Protein AF-A0A949TTM5-F1 (afdb_monomer)

Structure (mmCIF, N/CA/C/O backbone):
data_AF-A0A949TTM5-F1
#
_entry.id   AF-A0A949TTM5-F1
#
loop_
_atom_site.group_PDB
_atom_site.id
_atom_site.type_symbol
_atom_site.label_atom_id
_atom_site.label_alt_id
_atom_site.label_comp_id
_atom_site.label_asym_id
_atom_site.label_entity_id
_atom_site.label_seq_id
_atom_site.pdbx_PDB_ins_code
_atom_site.Cartn_x
_atom_site.Cartn_y
_atom_site.Cartn_z
_atom_site.occupancy
_atom_site.B_iso_or_equiv
_atom_site.auth_seq_id
_atom_site.auth_comp_id
_atom_site.auth_asym_id
_atom_site.auth_atom_id
_atom_site.pdbx_PDB_model_num
ATOM 1 N N . MET A 1 1 ? 34.065 -5.250 -25.691 1.00 50.78 1 MET A N 1
ATOM 2 C CA . MET A 1 1 ? 32.827 -5.949 -25.278 1.00 50.78 1 MET A CA 1
ATOM 3 C C . MET A 1 1 ? 31.550 -5.164 -25.609 1.00 50.78 1 MET A C 1
ATOM 5 O O . MET A 1 1 ? 30.476 -5.632 -25.286 1.00 50.78 1 MET A O 1
ATOM 9 N N . ASP A 1 2 ? 31.630 -4.039 -26.330 1.00 56.41 2 ASP A N 1
ATOM 10 C CA . ASP A 1 2 ? 30.550 -3.043 -26.445 1.00 56.41 2 ASP A CA 1
ATOM 11 C C . ASP A 1 2 ? 29.660 -3.171 -27.710 1.00 56.41 2 ASP A C 1
ATOM 13 O O . ASP A 1 2 ? 29.134 -2.187 -28.223 1.00 56.41 2 ASP A O 1
ATOM 17 N N . ARG A 1 3 ? 29.540 -4.368 -28.308 1.00 65.38 3 ARG A N 1
ATOM 18 C CA . ARG A 1 3 ? 28.806 -4.574 -29.585 1.00 65.38 3 ARG A CA 1
ATOM 19 C C . ARG A 1 3 ? 28.065 -5.913 -29.701 1.00 65.38 3 ARG A C 1
ATOM 21 O O . ARG A 1 3 ? 27.699 -6.296 -30.807 1.00 65.38 3 ARG A O 1
ATOM 28 N N . ASP A 1 4 ? 27.870 -6.641 -28.603 1.00 77.19 4 ASP A N 1
ATOM 29 C CA . ASP A 1 4 ? 27.177 -7.936 -28.636 1.00 77.19 4 ASP A CA 1
ATOM 30 C C . ASP A 1 4 ? 25.650 -7.737 -28.758 1.00 77.19 4 ASP A C 1
ATOM 32 O O . ASP A 1 4 ? 25.029 -7.236 -27.824 1.00 77.19 4 ASP A O 1
ATOM 36 N N . PRO A 1 5 ? 24.994 -8.105 -29.873 1.00 78.56 5 PRO A N 1
ATOM 37 C CA . PRO A 1 5 ? 23.555 -7.896 -30.047 1.00 78.56 5 PRO A CA 1
ATOM 38 C C . PRO A 1 5 ? 22.688 -8.742 -29.101 1.00 78.56 5 PRO A C 1
ATOM 40 O O . PRO A 1 5 ? 21.499 -8.460 -28.954 1.00 78.56 5 PRO A O 1
ATOM 43 N N . THR A 1 6 ? 23.249 -9.741 -28.414 1.00 83.19 6 THR A N 1
ATOM 44 C CA . THR A 1 6 ? 22.505 -10.554 -27.437 1.00 83.19 6 THR A CA 1
ATOM 45 C C . THR A 1 6 ? 22.066 -9.770 -26.193 1.00 83.19 6 THR A C 1
ATOM 47 O O . THR A 1 6 ? 21.240 -10.262 -25.428 1.00 83.19 6 THR A O 1
ATOM 50 N N . ARG A 1 7 ? 22.528 -8.519 -26.025 1.00 81.00 7 ARG A N 1
ATOM 51 C CA . ARG A 1 7 ? 22.088 -7.584 -24.970 1.00 81.00 7 ARG A CA 1
ATOM 52 C C . ARG A 1 7 ? 20.765 -6.862 -25.258 1.00 81.00 7 ARG A C 1
ATOM 54 O O . ARG A 1 7 ? 20.130 -6.368 -24.328 1.00 81.00 7 ARG A O 1
ATOM 61 N N . ILE A 1 8 ? 20.306 -6.844 -26.518 1.00 86.50 8 ILE A N 1
ATOM 62 C CA . ILE A 1 8 ? 19.053 -6.181 -26.940 1.00 86.50 8 ILE A CA 1
ATOM 63 C C . ILE A 1 8 ? 17.840 -6.599 -26.084 1.00 86.50 8 ILE A C 1
ATOM 65 O O . ILE A 1 8 ? 17.109 -5.710 -25.643 1.00 86.50 8 ILE A O 1
ATOM 69 N N . PRO A 1 9 ? 17.608 -7.897 -25.789 1.00 91.00 9 PRO A N 1
ATOM 70 C CA . PRO A 1 9 ? 16.454 -8.318 -24.996 1.00 91.00 9 PRO A CA 1
ATOM 71 C C . PRO A 1 9 ? 16.411 -7.699 -23.595 1.00 91.00 9 PRO A C 1
ATOM 73 O O . PRO A 1 9 ? 15.331 -7.370 -23.118 1.00 91.00 9 PRO A O 1
ATOM 76 N N . ILE A 1 10 ? 17.566 -7.492 -22.952 1.00 88.81 10 ILE A N 1
ATOM 77 C CA . ILE A 1 10 ? 17.639 -6.912 -21.601 1.00 88.81 10 ILE A CA 1
ATOM 78 C C . ILE A 1 10 ? 17.186 -5.449 -21.630 1.00 88.81 10 ILE A C 1
ATOM 80 O O . ILE A 1 10 ? 16.395 -5.023 -20.788 1.00 88.81 10 ILE A O 1
ATOM 84 N N . ILE A 1 11 ? 17.654 -4.689 -22.622 1.00 91.50 11 ILE A N 1
ATOM 85 C CA . ILE A 1 11 ? 17.315 -3.270 -22.778 1.00 91.50 11 ILE A CA 1
ATOM 86 C C . ILE A 1 11 ? 15.835 -3.113 -23.128 1.00 91.50 11 ILE A C 1
ATOM 88 O O . ILE A 1 11 ? 15.147 -2.288 -22.528 1.00 91.50 11 ILE A O 1
ATOM 92 N N . LEU A 1 12 ? 15.329 -3.918 -24.068 1.00 94.00 12 LEU A N 1
ATOM 93 C CA . LEU A 1 12 ? 13.918 -3.885 -24.454 1.00 94.00 12 LEU A CA 1
ATOM 94 C C . LEU A 1 12 ? 12.999 -4.278 -23.295 1.00 94.00 12 LEU A C 1
ATOM 96 O O . LEU A 1 12 ? 11.941 -3.675 -23.135 1.00 94.00 12 LEU A O 1
ATOM 100 N N . GLU A 1 13 ? 13.404 -5.237 -22.465 1.00 93.94 13 GLU A N 1
ATOM 101 C CA . GLU A 1 13 ? 12.633 -5.628 -21.287 1.00 93.94 13 GLU A CA 1
ATOM 102 C C . GLU A 1 13 ? 12.597 -4.516 -20.229 1.00 93.94 13 GLU A C 1
ATOM 104 O O . GLU A 1 13 ? 11.534 -4.227 -19.680 1.00 93.94 13 GLU A O 1
ATOM 109 N N . GLU A 1 14 ? 13.713 -3.832 -19.961 1.00 95.25 14 GLU A N 1
ATOM 110 C CA . GLU A 1 14 ? 13.702 -2.688 -19.039 1.00 95.25 14 GLU A CA 1
ATOM 111 C C . GLU A 1 14 ? 12.929 -1.490 -19.604 1.00 95.25 14 GLU A C 1
ATOM 113 O O . GLU A 1 14 ? 12.202 -0.834 -18.854 1.00 95.25 14 GLU A O 1
ATOM 118 N N . LEU A 1 15 ? 13.005 -1.245 -20.916 1.00 95.62 15 LEU A N 1
ATOM 119 C CA . LEU A 1 15 ? 12.189 -0.241 -21.601 1.00 95.62 15 LEU A CA 1
ATOM 120 C C . LEU A 1 15 ? 10.697 -0.544 -21.436 1.00 95.62 15 LEU A C 1
ATOM 122 O O . LEU A 1 15 ? 9.931 0.328 -21.021 1.00 95.62 15 LEU A O 1
ATOM 126 N N . ARG A 1 16 ? 10.304 -1.793 -21.712 1.00 94.94 16 ARG A N 1
ATOM 127 C CA . ARG A 1 16 ? 8.934 -2.285 -21.555 1.00 94.94 16 ARG A CA 1
ATOM 128 C C . ARG A 1 16 ? 8.448 -2.087 -20.121 1.00 94.94 16 ARG A C 1
ATOM 130 O O . ARG A 1 16 ? 7.422 -1.447 -19.920 1.00 94.94 16 ARG A O 1
ATOM 137 N N . ARG A 1 17 ? 9.216 -2.536 -19.121 1.00 94.75 17 ARG A N 1
ATOM 138 C CA . ARG A 1 17 ? 8.884 -2.372 -17.691 1.00 94.75 17 ARG A CA 1
ATOM 139 C C . ARG A 1 17 ? 8.716 -0.913 -17.280 1.00 94.75 17 ARG A C 1
ATOM 141 O O . ARG A 1 17 ? 7.809 -0.598 -16.516 1.00 94.75 17 ARG A O 1
ATOM 148 N N . THR A 1 18 ? 9.591 -0.023 -17.748 1.00 96.00 18 THR A N 1
ATOM 149 C CA . THR A 1 18 ? 9.509 1.410 -17.427 1.00 96.00 18 THR A CA 1
ATOM 150 C C . THR A 1 18 ? 8.291 2.068 -18.052 1.00 96.00 18 THR A C 1
ATOM 152 O O . THR A 1 18 ? 7.662 2.903 -17.396 1.00 96.00 18 THR A O 1
ATOM 155 N N . TRP A 1 19 ? 7.943 1.692 -19.282 1.00 95.19 19 TRP A N 1
ATOM 156 C CA . TRP A 1 19 ? 6.795 2.273 -19.961 1.00 95.19 19 TRP A CA 1
ATOM 157 C C . TRP A 1 19 ? 5.464 1.720 -19.436 1.00 95.19 19 TRP A C 1
ATOM 159 O O . TRP A 1 19 ? 4.566 2.492 -19.118 1.00 95.19 19 TRP A O 1
ATOM 169 N N . GLU A 1 20 ? 5.357 0.405 -19.232 1.00 95.00 20 GLU A N 1
ATOM 170 C CA . GLU A 1 20 ? 4.154 -0.235 -18.677 1.00 95.00 20 GLU A CA 1
ATOM 171 C C . GLU A 1 20 ? 3.835 0.210 -17.247 1.00 95.00 20 GLU A C 1
ATOM 173 O O . GLU A 1 20 ? 2.671 0.244 -16.863 1.00 95.00 20 GLU A O 1
ATOM 178 N N . ALA A 1 21 ? 4.842 0.583 -16.452 1.00 95.50 21 ALA A N 1
ATOM 179 C CA . ALA A 1 21 ? 4.631 1.129 -15.112 1.00 95.50 21 ALA A CA 1
ATOM 180 C C . ALA A 1 21 ? 3.933 2.509 -15.112 1.00 95.50 21 ALA A C 1
ATOM 182 O O . ALA A 1 21 ? 3.569 3.007 -14.044 1.00 95.50 21 ALA A O 1
ATOM 183 N N . GLN A 1 22 ? 3.816 3.152 -16.281 1.00 93.19 22 GLN A N 1
ATOM 184 C CA . GLN A 1 22 ? 3.350 4.530 -16.470 1.00 93.19 22 GLN A CA 1
ATOM 185 C C . GLN A 1 22 ? 2.487 4.643 -17.743 1.00 93.19 22 GLN A C 1
ATOM 187 O O . GLN A 1 22 ? 2.893 5.303 -18.705 1.00 93.19 22 GLN A O 1
ATOM 192 N N . PRO A 1 23 ? 1.309 3.993 -17.791 1.00 88.56 23 PRO A N 1
ATOM 193 C CA . PRO A 1 23 ? 0.472 3.920 -18.993 1.00 88.56 23 PRO A CA 1
ATOM 194 C C . PRO A 1 23 ? -0.019 5.290 -19.486 1.00 88.56 23 PRO A C 1
ATOM 196 O O . PRO A 1 23 ? -0.342 5.455 -20.660 1.00 88.56 23 PRO A O 1
ATOM 199 N N . GLU A 1 24 ? -0.057 6.289 -18.609 1.00 88.62 24 GLU A N 1
ATOM 200 C CA . GLU A 1 24 ? -0.399 7.670 -18.930 1.00 88.62 24 GLU A CA 1
ATOM 201 C C . GLU A 1 24 ? 0.715 8.426 -19.671 1.00 88.62 24 GLU A C 1
ATOM 203 O O . GLU A 1 24 ? 0.458 9.491 -20.233 1.00 88.62 24 GLU A O 1
ATOM 208 N N . MET A 1 25 ? 1.952 7.915 -19.664 1.00 91.25 25 MET A N 1
ATOM 209 C CA . MET A 1 25 ? 3.109 8.580 -20.257 1.00 91.25 25 MET A CA 1
ATOM 210 C C . MET A 1 25 ? 3.226 8.246 -21.753 1.00 91.25 25 MET A C 1
ATOM 212 O O . MET A 1 25 ? 3.465 7.091 -22.118 1.00 91.25 25 MET A O 1
ATOM 216 N N . PRO A 1 26 ? 3.152 9.244 -22.658 1.00 93.94 26 PRO A N 1
ATOM 217 C CA . PRO A 1 26 ? 3.454 9.018 -24.067 1.00 93.94 26 PRO A CA 1
ATOM 218 C C . PRO A 1 26 ? 4.898 8.546 -24.255 1.00 93.94 26 PRO A C 1
ATOM 220 O O . PRO A 1 26 ? 5.814 9.098 -23.644 1.00 93.94 26 PRO A O 1
ATOM 223 N N . PHE A 1 27 ? 5.123 7.596 -25.165 1.00 93.56 27 PHE A N 1
ATOM 224 C CA . PHE A 1 27 ? 6.451 7.018 -25.412 1.00 93.56 27 PHE A CA 1
ATOM 225 C C . PHE A 1 27 ? 7.533 8.071 -25.708 1.00 93.56 27 PHE A C 1
ATOM 227 O O . PHE A 1 27 ? 8.649 7.990 -25.203 1.00 93.56 27 PHE A O 1
ATOM 234 N N . ALA A 1 28 ? 7.193 9.116 -26.468 1.00 94.25 28 ALA A N 1
ATOM 235 C CA . ALA A 1 28 ? 8.121 10.206 -26.767 1.00 94.25 28 ALA A CA 1
ATOM 236 C C . ALA A 1 28 ? 8.592 10.963 -25.508 1.00 94.25 28 ALA A C 1
ATOM 238 O O . ALA A 1 28 ? 9.743 11.389 -25.447 1.00 94.25 28 ALA A O 1
ATOM 239 N N . HIS A 1 29 ? 7.740 11.097 -24.484 1.00 94.31 29 HIS A N 1
ATOM 240 C CA . HIS A 1 29 ? 8.131 11.715 -23.213 1.00 94.31 29 HIS A CA 1
ATOM 241 C C . 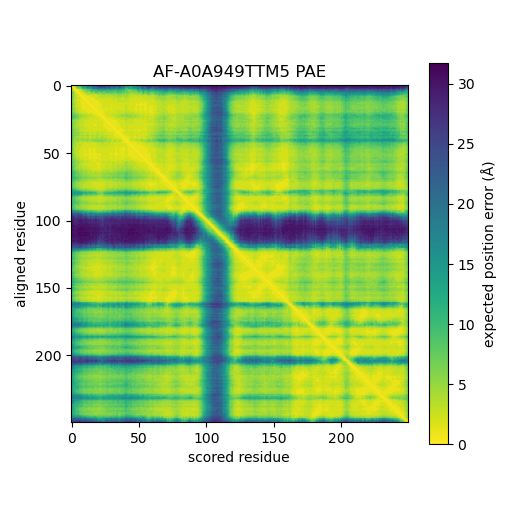HIS A 1 29 ? 9.062 10.819 -22.397 1.00 94.31 29 HIS A C 1
ATOM 243 O O . HIS A 1 29 ? 9.953 11.334 -21.728 1.00 94.31 29 HIS A O 1
ATOM 249 N N . LEU A 1 30 ? 8.914 9.495 -22.495 1.00 94.12 30 LEU A N 1
ATOM 250 C CA . LEU A 1 30 ? 9.871 8.564 -21.904 1.00 94.12 30 LEU A CA 1
ATOM 251 C C . LEU A 1 30 ? 11.259 8.733 -22.538 1.00 94.12 30 LEU A C 1
ATOM 253 O O . LEU A 1 30 ? 12.244 8.851 -21.812 1.00 94.12 30 LEU A O 1
ATOM 257 N N . LEU A 1 31 ? 11.337 8.838 -23.870 1.00 92.44 31 LEU A N 1
ATOM 258 C CA . LEU A 1 31 ? 12.602 9.100 -24.571 1.00 92.44 31 LEU A CA 1
ATOM 259 C C . LEU A 1 31 ? 13.212 10.453 -24.177 1.00 92.44 31 LEU A C 1
ATOM 261 O O . LEU A 1 31 ? 14.418 10.546 -23.964 1.00 92.44 31 LEU A O 1
ATOM 265 N N . LEU A 1 32 ? 12.386 11.494 -24.026 1.00 92.25 32 LEU A N 1
ATOM 266 C CA . LEU A 1 32 ? 12.844 12.791 -23.523 1.00 92.25 32 LEU A CA 1
ATOM 267 C C . LEU A 1 32 ? 13.401 12.682 -22.095 1.00 92.25 32 LEU A C 1
ATOM 269 O O . LEU A 1 32 ? 14.445 13.262 -21.803 1.00 92.25 32 LEU A O 1
ATOM 273 N N . GLY A 1 33 ? 12.743 11.909 -21.227 1.00 91.94 33 GLY A N 1
ATOM 274 C CA . GLY A 1 33 ? 13.196 11.657 -19.860 1.00 91.94 33 GLY A CA 1
ATOM 275 C C . GLY A 1 33 ? 14.576 11.002 -19.805 1.00 91.94 33 GLY A C 1
ATOM 276 O O . GLY A 1 33 ? 15.398 11.389 -18.977 1.00 91.94 33 GLY A O 1
ATOM 277 N N . LEU A 1 34 ? 14.884 10.082 -20.726 1.00 94.69 34 LEU A N 1
ATOM 278 C CA . LEU A 1 34 ? 16.223 9.486 -20.822 1.00 94.69 34 LEU A CA 1
ATOM 279 C C . LEU A 1 34 ? 17.309 10.543 -21.065 1.00 94.69 34 LEU A C 1
ATOM 281 O O . LEU A 1 34 ? 18.347 10.511 -20.403 1.00 94.69 34 LEU A O 1
ATOM 285 N N . ASN A 1 35 ? 17.048 11.526 -21.933 1.00 92.38 35 ASN A N 1
ATOM 286 C CA . ASN A 1 35 ? 17.983 12.629 -22.180 1.00 92.38 35 ASN A CA 1
ATOM 287 C C . ASN A 1 35 ? 18.183 13.494 -20.926 1.00 92.38 35 ASN A C 1
ATOM 289 O O . ASN A 1 35 ? 19.302 13.904 -20.628 1.00 92.38 35 ASN A O 1
ATOM 293 N N . THR A 1 36 ? 17.117 13.745 -20.156 1.00 92.19 36 THR A N 1
ATOM 294 C CA . THR A 1 36 ? 17.211 14.454 -18.866 1.00 92.19 36 THR A CA 1
ATOM 295 C C . THR A 1 36 ? 18.081 13.701 -17.855 1.00 92.19 36 THR A C 1
ATOM 297 O O . THR A 1 36 ? 18.744 14.328 -17.032 1.00 92.19 36 THR A O 1
ATOM 300 N N . HIS A 1 37 ? 18.135 12.373 -17.949 1.00 93.00 37 HIS A N 1
ATOM 301 C CA . HIS A 1 37 ? 19.010 11.516 -17.149 1.00 93.00 37 HIS A CA 1
ATOM 302 C C . HIS A 1 37 ? 20.388 11.255 -17.789 1.00 93.00 37 HIS A C 1
ATOM 304 O O . HIS A 1 37 ? 21.108 10.369 -17.337 1.00 93.00 37 HIS A O 1
ATOM 310 N N . GLY A 1 38 ? 20.785 12.040 -18.797 1.00 91.19 38 GLY A N 1
ATOM 311 C CA . GLY A 1 38 ? 22.142 12.029 -19.354 1.00 91.19 38 GLY A CA 1
ATOM 312 C C . GLY A 1 38 ? 22.394 10.990 -20.447 1.00 91.19 38 GLY A C 1
ATOM 313 O O . GLY A 1 38 ? 23.537 10.845 -20.879 1.00 91.19 38 GLY A O 1
ATOM 314 N N . VAL A 1 39 ? 21.358 10.292 -20.925 1.00 94.62 39 VAL A N 1
ATOM 315 C CA . VAL A 1 39 ? 21.503 9.371 -22.060 1.00 94.62 39 VAL A CA 1
ATOM 316 C C . VAL A 1 39 ? 21.812 10.159 -23.330 1.00 94.62 39 VAL A C 1
ATOM 318 O O . VAL A 1 39 ? 21.144 11.140 -23.656 1.00 94.62 39 VAL A O 1
ATOM 321 N N . SER A 1 40 ? 22.828 9.714 -24.062 1.00 92.75 40 SER A N 1
ATOM 322 C CA . SER A 1 40 ? 23.256 10.297 -25.331 1.00 92.75 40 SER A CA 1
ATOM 323 C C . SER A 1 40 ? 23.739 9.211 -26.297 1.00 92.75 40 SER A C 1
ATOM 325 O O . SER A 1 40 ? 23.783 8.030 -25.958 1.00 92.75 40 SER A O 1
ATOM 327 N N . ALA A 1 41 ? 24.136 9.602 -27.510 1.00 88.12 41 ALA A N 1
ATOM 328 C CA . ALA A 1 41 ? 24.631 8.669 -28.525 1.00 88.12 41 ALA A CA 1
ATOM 329 C C . ALA A 1 41 ? 25.912 7.910 -28.119 1.00 88.12 41 ALA A C 1
ATOM 331 O O . ALA A 1 41 ? 26.257 6.924 -28.764 1.00 88.12 41 ALA A O 1
ATOM 332 N N . THR A 1 42 ? 26.625 8.368 -27.085 1.00 90.38 42 THR A N 1
ATOM 333 C CA . THR A 1 42 ? 27.841 7.724 -26.566 1.00 90.38 42 THR A CA 1
ATOM 334 C C . THR A 1 42 ? 27.603 6.938 -25.279 1.00 90.38 42 THR A C 1
ATOM 336 O O . THR A 1 42 ? 28.570 6.464 -24.691 1.00 90.38 42 THR A O 1
ATOM 339 N N . SER A 1 43 ? 26.354 6.841 -24.813 1.00 91.88 43 SER A N 1
ATOM 340 C CA . SER A 1 43 ? 26.037 6.142 -23.570 1.00 91.88 43 SER A CA 1
ATOM 341 C C . SER A 1 43 ? 26.158 4.631 -23.708 1.00 91.88 43 SER A C 1
ATOM 343 O O . SER A 1 43 ? 25.849 4.070 -24.761 1.00 91.88 43 SER A O 1
ATOM 345 N N . THR A 1 44 ? 26.570 3.971 -22.626 1.00 90.69 44 THR A N 1
ATOM 346 C CA . THR A 1 44 ? 26.577 2.503 -22.565 1.00 90.69 44 THR A CA 1
ATOM 347 C C . THR A 1 44 ? 25.177 1.960 -22.285 1.00 90.69 44 THR A C 1
ATOM 349 O O . THR A 1 44 ? 24.285 2.676 -21.821 1.00 90.69 44 THR A O 1
ATOM 352 N N . ASP A 1 45 ? 24.966 0.667 -22.521 1.00 90.00 45 ASP A N 1
ATOM 353 C CA . ASP A 1 45 ? 23.676 0.036 -22.230 1.00 90.00 45 ASP A CA 1
ATOM 354 C C . ASP A 1 45 ? 23.349 0.056 -20.734 1.00 90.00 45 ASP A C 1
ATOM 356 O O . ASP A 1 45 ? 22.189 0.215 -20.350 1.00 90.00 45 ASP A O 1
ATOM 360 N N . GLU A 1 46 ? 24.361 -0.073 -19.873 1.00 90.25 46 GLU A N 1
ATOM 361 C CA . GLU A 1 46 ? 24.191 0.041 -18.428 1.00 90.25 46 GLU A CA 1
ATOM 362 C C . GLU A 1 46 ? 23.686 1.433 -18.049 1.00 90.25 46 GLU A C 1
ATOM 364 O O . GLU A 1 46 ? 22.766 1.539 -17.239 1.00 90.25 46 GLU A O 1
ATOM 369 N N . GLU A 1 47 ? 24.227 2.493 -18.654 1.00 93.44 47 GLU A N 1
ATOM 370 C CA . GLU A 1 47 ? 23.770 3.867 -18.427 1.00 93.44 47 GLU A CA 1
ATOM 371 C C . GLU A 1 47 ? 22.320 4.058 -18.887 1.00 93.44 47 GLU A C 1
ATOM 373 O O . GLU A 1 47 ? 21.516 4.644 -18.159 1.00 93.44 47 GLU A O 1
ATOM 378 N N . VAL A 1 48 ? 21.945 3.492 -20.039 1.00 93.62 48 VAL A N 1
ATOM 379 C CA . VAL A 1 48 ? 20.556 3.504 -20.529 1.00 93.62 48 VAL A CA 1
ATOM 380 C C . VAL A 1 48 ? 19.624 2.771 -19.561 1.00 93.62 48 VAL A C 1
ATOM 382 O O . VAL A 1 48 ? 18.561 3.289 -19.215 1.00 93.62 48 VAL A O 1
ATOM 385 N N . VAL A 1 49 ? 20.014 1.591 -19.072 1.00 94.25 49 VAL A N 1
ATOM 386 C CA . VAL A 1 49 ? 19.233 0.827 -18.086 1.00 94.25 49 VAL A CA 1
ATOM 387 C C . VAL A 1 49 ? 19.098 1.595 -16.768 1.00 94.25 49 VAL A C 1
ATOM 389 O O . VAL A 1 49 ? 18.019 1.601 -16.169 1.00 94.25 49 VAL A O 1
ATOM 392 N N . GLN A 1 50 ? 20.153 2.271 -16.308 1.00 94.44 50 GLN A N 1
ATOM 393 C CA . GLN A 1 50 ? 20.083 3.107 -15.107 1.00 94.44 50 GLN A CA 1
ATOM 394 C C . GLN A 1 50 ? 19.166 4.315 -15.306 1.00 94.44 50 GLN A C 1
ATOM 396 O O . GLN A 1 50 ? 18.345 4.599 -14.434 1.00 94.44 50 GLN A O 1
ATOM 401 N N . ALA A 1 51 ? 19.222 4.976 -16.462 1.00 95.75 51 ALA A N 1
ATOM 402 C CA . ALA A 1 51 ? 18.310 6.065 -16.795 1.00 95.75 51 ALA A CA 1
ATOM 403 C C . ALA A 1 51 ? 16.850 5.587 -16.874 1.00 95.75 51 ALA A C 1
ATOM 405 O O . ALA A 1 51 ? 15.965 6.230 -16.315 1.00 95.75 51 ALA A O 1
ATOM 406 N N . LEU A 1 52 ? 16.586 4.420 -17.473 1.00 96.38 52 LEU A N 1
ATOM 407 C CA . LEU A 1 52 ? 15.253 3.804 -17.493 1.00 96.38 52 LEU A CA 1
ATOM 408 C C . LEU A 1 52 ? 14.721 3.523 -16.083 1.00 96.38 52 LEU A C 1
ATOM 410 O O . LEU A 1 52 ? 13.537 3.744 -15.818 1.00 96.38 52 LEU A O 1
ATOM 414 N N . ARG A 1 53 ? 15.578 3.053 -15.172 1.00 95.12 53 ARG A N 1
ATOM 415 C CA . ARG A 1 53 ? 15.233 2.849 -13.755 1.00 95.12 53 ARG A CA 1
ATOM 416 C C . ARG A 1 53 ? 14.985 4.169 -13.035 1.00 95.12 53 ARG A C 1
ATOM 418 O O . ARG A 1 53 ? 14.048 4.248 -12.248 1.00 95.12 53 ARG A O 1
ATOM 425 N N . ALA A 1 54 ? 15.775 5.200 -13.329 1.00 94.38 54 ALA A N 1
ATOM 426 C CA . ALA A 1 54 ? 15.594 6.533 -12.766 1.00 94.38 54 ALA A CA 1
ATOM 427 C C . ALA A 1 54 ? 14.259 7.159 -13.206 1.00 94.38 54 ALA A C 1
ATOM 429 O O . ALA A 1 54 ? 13.511 7.635 -12.355 1.00 94.38 54 ALA A O 1
ATOM 430 N N . VAL A 1 55 ? 13.909 7.059 -14.496 1.00 94.81 55 VAL A N 1
ATOM 431 C CA . VAL A 1 55 ? 12.605 7.494 -15.035 1.00 94.81 55 VAL A CA 1
ATOM 432 C C . VAL A 1 55 ? 11.448 6.716 -14.401 1.00 94.81 55 VAL A C 1
ATOM 434 O O . VAL A 1 55 ? 10.408 7.296 -14.089 1.00 94.81 55 VAL A O 1
ATOM 437 N N . ARG A 1 56 ? 11.608 5.400 -14.198 1.00 94.56 56 ARG A N 1
ATOM 438 C CA . ARG A 1 56 ? 10.602 4.553 -13.534 1.00 94.56 56 ARG A CA 1
ATOM 439 C C . ARG A 1 56 ? 10.414 4.925 -12.059 1.00 94.56 56 ARG A C 1
ATOM 441 O O . ARG A 1 56 ? 9.300 4.839 -11.539 1.00 94.56 56 ARG A O 1
ATOM 448 N N . GLY A 1 57 ? 11.489 5.324 -11.382 1.00 93.50 57 GLY A N 1
ATOM 449 C CA . GLY A 1 57 ? 11.485 5.632 -9.957 1.00 93.50 57 GLY A CA 1
ATOM 450 C C . GLY A 1 57 ? 11.004 4.441 -9.124 1.00 93.50 57 GLY A C 1
ATOM 451 O O . GLY A 1 57 ? 11.496 3.322 -9.263 1.00 93.50 57 GLY A O 1
ATOM 452 N N . SER A 1 58 ? 10.017 4.679 -8.260 1.00 92.75 58 SER A N 1
ATOM 453 C CA . SER A 1 58 ? 9.403 3.661 -7.400 1.00 92.75 58 SER A CA 1
ATOM 454 C C . SER A 1 58 ? 8.232 2.909 -8.043 1.00 92.75 58 SER A C 1
ATOM 456 O O . SER A 1 58 ? 7.599 2.092 -7.367 1.00 92.75 58 SER A O 1
ATOM 458 N N . ARG A 1 59 ? 7.910 3.179 -9.315 1.00 94.69 59 ARG A N 1
ATOM 459 C CA . ARG A 1 59 ? 6.773 2.559 -10.009 1.00 94.69 59 ARG A CA 1
ATOM 460 C C . ARG A 1 59 ? 7.099 1.145 -10.474 1.00 94.69 59 ARG A C 1
ATOM 462 O O . ARG A 1 59 ? 8.241 0.825 -10.802 1.00 94.69 59 ARG A O 1
ATOM 469 N N . LEU A 1 60 ? 6.077 0.300 -10.519 1.00 95.69 60 LEU A N 1
ATOM 470 C CA . LEU A 1 60 ? 6.178 -1.085 -10.964 1.00 95.69 60 LEU A CA 1
ATOM 471 C C . LEU A 1 60 ? 5.156 -1.355 -12.061 1.00 95.69 60 LEU A C 1
ATOM 473 O O . LEU A 1 60 ? 4.029 -0.875 -11.991 1.00 95.69 60 LEU A O 1
ATOM 477 N N . SER A 1 61 ? 5.538 -2.174 -13.039 1.00 95.75 61 SER A N 1
ATOM 478 C CA . SER A 1 61 ? 4.603 -2.712 -14.030 1.00 95.75 61 SER A CA 1
ATOM 479 C C . SER A 1 61 ? 3.759 -3.858 -13.464 1.00 95.75 61 SER A C 1
ATOM 481 O O . SER A 1 61 ? 2.655 -4.094 -13.945 1.00 95.75 61 SER A O 1
ATOM 483 N N . ALA A 1 62 ? 4.236 -4.546 -12.420 1.00 96.56 62 ALA A N 1
ATOM 484 C CA . ALA A 1 62 ? 3.499 -5.596 -11.724 1.00 96.56 62 ALA A CA 1
ATOM 485 C C . ALA A 1 62 ? 3.893 -5.705 -10.241 1.00 96.56 62 ALA A C 1
ATOM 487 O O . ALA A 1 62 ? 5.037 -5.410 -9.882 1.00 96.56 62 ALA A O 1
ATOM 488 N N . LEU A 1 63 ? 2.976 -6.159 -9.378 1.00 95.56 63 LEU A N 1
ATOM 489 C CA . LEU A 1 63 ? 3.349 -6.601 -8.032 1.00 95.56 63 LEU A CA 1
ATOM 490 C C . LEU A 1 63 ? 4.121 -7.927 -8.108 1.00 95.56 63 LEU A C 1
ATOM 492 O O . LEU A 1 63 ? 3.774 -8.785 -8.923 1.00 95.56 63 LEU A O 1
ATOM 496 N N . PRO A 1 64 ? 5.109 -8.138 -7.223 1.00 93.00 64 PRO A N 1
ATOM 497 C CA . PRO A 1 64 ? 5.705 -9.453 -7.034 1.00 93.00 64 PRO A CA 1
ATOM 498 C C . PRO A 1 64 ? 4.652 -10.491 -6.614 1.00 93.00 64 PRO A C 1
ATOM 500 O O . PRO A 1 64 ? 3.719 -10.173 -5.875 1.00 93.00 64 PRO A O 1
ATOM 503 N N . SER A 1 65 ? 4.818 -11.739 -7.055 1.00 88.94 65 SER A N 1
ATOM 504 C CA . SER A 1 65 ? 3.975 -12.863 -6.620 1.00 88.94 65 SER A CA 1
ATOM 505 C C . SER A 1 65 ? 4.195 -13.214 -5.147 1.00 88.94 65 SER A C 1
ATOM 507 O O . SER A 1 65 ? 3.261 -13.609 -4.455 1.00 88.94 65 SER A O 1
ATOM 509 N N . GLU A 1 66 ? 5.429 -13.040 -4.672 1.00 90.38 66 GLU A N 1
ATOM 510 C CA . GLU A 1 66 ? 5.838 -13.242 -3.286 1.00 90.38 66 GLU A CA 1
ATOM 511 C C . GLU A 1 66 ? 6.201 -11.897 -2.662 1.00 90.38 66 GLU A C 1
ATOM 513 O O . GLU A 1 66 ? 7.022 -11.151 -3.197 1.00 90.38 66 GLU A O 1
ATOM 518 N N . LEU A 1 67 ? 5.577 -11.587 -1.528 1.00 91.19 67 LEU A N 1
ATOM 519 C CA . LEU A 1 67 ? 5.731 -10.310 -0.840 1.00 91.19 67 LEU A CA 1
ATOM 520 C C . LEU A 1 67 ? 6.446 -10.540 0.487 1.00 91.19 67 LEU A C 1
ATOM 522 O O . LEU A 1 67 ? 6.015 -11.362 1.299 1.00 91.19 67 LEU A O 1
ATOM 526 N N . ALA A 1 68 ? 7.522 -9.797 0.732 1.00 90.88 68 ALA A N 1
ATOM 527 C CA . ALA A 1 68 ? 8.180 -9.813 2.029 1.00 90.88 68 ALA A CA 1
ATOM 528 C C . ALA A 1 68 ? 7.299 -9.126 3.084 1.00 90.88 68 ALA A C 1
ATOM 530 O O . ALA A 1 68 ? 6.533 -8.214 2.781 1.00 90.88 68 ALA A O 1
ATOM 531 N N . ALA A 1 69 ? 7.454 -9.491 4.360 1.00 86.88 69 ALA A N 1
ATOM 532 C CA . ALA A 1 69 ? 6.684 -8.884 5.455 1.00 86.88 69 ALA A CA 1
ATOM 533 C C . ALA A 1 69 ? 6.856 -7.353 5.555 1.00 86.88 69 ALA A C 1
ATOM 535 O O . ALA A 1 69 ? 5.975 -6.652 6.049 1.00 86.88 69 ALA A O 1
ATOM 536 N N . THR A 1 70 ? 7.990 -6.837 5.081 1.00 87.38 70 THR A N 1
ATOM 537 C CA . THR A 1 70 ? 8.331 -5.411 5.074 1.00 87.38 70 THR A CA 1
ATOM 538 C C . THR A 1 70 ? 7.958 -4.702 3.777 1.00 87.38 70 THR A C 1
ATOM 540 O O . THR A 1 70 ? 8.115 -3.483 3.697 1.00 87.38 70 THR A O 1
ATOM 543 N N . ASP A 1 71 ? 7.487 -5.425 2.760 1.00 91.44 71 ASP A N 1
ATOM 544 C CA . ASP A 1 71 ? 7.124 -4.813 1.493 1.00 91.44 71 ASP A CA 1
ATOM 545 C C . ASP A 1 71 ? 5.893 -3.930 1.639 1.00 91.44 71 ASP A C 1
ATOM 547 O O . ASP A 1 71 ? 4.915 -4.275 2.308 1.00 91.44 71 ASP A O 1
ATOM 551 N N . ARG A 1 72 ? 5.946 -2.774 0.979 1.00 91.56 72 ARG A N 1
ATOM 552 C CA . ARG A 1 72 ? 4.892 -1.769 1.027 1.00 91.56 72 ARG A CA 1
ATOM 553 C C . ARG A 1 72 ? 4.584 -1.260 -0.362 1.00 91.56 72 ARG A C 1
ATOM 555 O O . ARG A 1 72 ? 5.476 -0.774 -1.059 1.00 91.56 72 ARG A O 1
ATOM 562 N N . PHE A 1 73 ? 3.309 -1.313 -0.723 1.00 93.25 73 PHE A N 1
ATOM 563 C CA . PHE A 1 73 ? 2.835 -0.854 -2.019 1.00 93.25 73 PHE A CA 1
ATOM 564 C C . PHE A 1 73 ? 1.569 -0.019 -1.894 1.00 93.25 73 PHE A C 1
ATOM 566 O O . PHE A 1 73 ? 0.740 -0.227 -1.004 1.00 93.25 73 PHE A O 1
ATOM 573 N N . VAL A 1 74 ? 1.415 0.913 -2.827 1.00 92.19 74 VAL A N 1
ATOM 574 C CA . VAL A 1 74 ? 0.180 1.656 -3.056 1.00 92.19 74 VAL A CA 1
ATOM 575 C C . VAL A 1 74 ? -0.275 1.402 -4.482 1.00 92.19 74 VAL A C 1
ATOM 577 O O . VAL A 1 74 ? 0.518 1.476 -5.418 1.00 92.19 74 VAL A O 1
ATOM 580 N N . LEU A 1 75 ? -1.552 1.062 -4.628 1.00 93.44 75 LEU A N 1
ATOM 581 C CA . LEU A 1 75 ? -2.188 0.806 -5.908 1.00 93.44 75 LEU A CA 1
ATOM 582 C C . LEU A 1 75 ? -3.340 1.788 -6.118 1.00 93.44 75 LEU A C 1
ATOM 584 O O . LEU A 1 75 ? -4.186 1.982 -5.233 1.00 93.44 75 LEU A O 1
ATOM 588 N N . ARG A 1 76 ? -3.369 2.375 -7.315 1.00 91.44 76 ARG A N 1
ATOM 589 C CA . ARG A 1 76 ? -4.461 3.211 -7.830 1.00 91.44 76 ARG A CA 1
ATOM 590 C C . ARG A 1 76 ? -5.159 2.488 -8.979 1.00 91.44 76 ARG A C 1
ATOM 592 O O . ARG A 1 76 ? -4.560 1.628 -9.628 1.00 91.44 76 ARG A O 1
ATOM 599 N N . PHE A 1 77 ? -6.425 2.822 -9.205 1.00 91.38 77 PHE A N 1
ATOM 600 C CA . PHE A 1 77 ? -7.284 2.124 -10.158 1.00 91.38 77 PHE A CA 1
ATOM 601 C C . PHE A 1 77 ? -7.920 3.105 -11.137 1.00 91.38 77 PHE A C 1
ATOM 603 O O . PHE A 1 77 ? -8.387 4.168 -10.732 1.00 91.38 77 PHE A O 1
ATOM 610 N N . ALA A 1 78 ? -7.984 2.708 -12.406 1.00 90.25 78 ALA A N 1
ATOM 611 C CA . ALA A 1 78 ? -8.493 3.549 -13.488 1.00 90.25 78 ALA A CA 1
ATOM 612 C C . ALA A 1 78 ? -10.032 3.592 -13.527 1.00 90.25 78 ALA A C 1
ATOM 614 O O . ALA A 1 78 ? -10.630 4.565 -13.978 1.00 90.25 78 ALA A O 1
ATOM 615 N N . ASP A 1 79 ? -10.685 2.526 -13.062 1.00 86.81 79 ASP A N 1
ATOM 616 C CA . ASP A 1 79 ? -12.129 2.297 -13.185 1.00 86.81 79 ASP A CA 1
ATOM 617 C C . ASP A 1 79 ? -12.927 2.656 -11.922 1.00 86.81 79 ASP A C 1
ATOM 619 O O . ASP A 1 79 ? -14.158 2.723 -11.950 1.00 86.81 79 ASP A O 1
ATOM 623 N N . HIS A 1 80 ? -12.250 2.911 -10.804 1.00 76.56 80 HIS A N 1
ATOM 624 C CA . HIS A 1 80 ? -12.884 3.298 -9.551 1.00 76.56 80 HIS A CA 1
ATOM 625 C C . HIS A 1 80 ? -11.930 4.167 -8.726 1.00 76.56 80 HIS A C 1
ATOM 627 O O . HIS A 1 80 ? -10.748 3.846 -8.647 1.00 76.56 80 HIS A O 1
ATOM 633 N N . PRO A 1 81 ? -12.409 5.194 -7.995 1.00 76.44 81 PRO A N 1
ATOM 634 C CA . PRO A 1 81 ? -11.566 5.999 -7.109 1.00 76.44 81 PRO A CA 1
ATOM 635 C C . PRO A 1 81 ? -11.208 5.239 -5.814 1.00 76.44 81 PRO A C 1
ATOM 637 O O . PRO A 1 81 ? -11.475 5.683 -4.699 1.00 76.44 81 PRO A O 1
ATOM 640 N N . ARG A 1 82 ? -10.679 4.024 -5.938 1.00 82.88 82 ARG A N 1
ATOM 641 C CA . ARG A 1 82 ? -10.193 3.213 -4.826 1.00 82.88 82 ARG A CA 1
ATOM 642 C C . ARG A 1 82 ? -8.707 3.500 -4.623 1.00 82.88 82 ARG A C 1
ATOM 644 O O . ARG A 1 82 ? -7.976 3.694 -5.586 1.00 82.88 82 ARG A O 1
ATOM 651 N N . LEU A 1 83 ? -8.266 3.501 -3.373 1.00 86.44 83 LEU A N 1
ATOM 652 C CA . LEU A 1 83 ? -6.849 3.422 -3.026 1.00 86.44 83 LEU A CA 1
ATOM 653 C C . LEU A 1 83 ? -6.631 2.107 -2.291 1.00 86.44 83 LEU A C 1
ATOM 655 O O . LEU A 1 83 ? -7.391 1.787 -1.375 1.00 86.44 83 LEU A O 1
ATOM 659 N N . LEU A 1 84 ? -5.620 1.344 -2.684 1.00 91.56 84 LEU A N 1
ATOM 660 C CA . LEU A 1 84 ? -5.246 0.128 -1.977 1.00 91.56 84 LEU A CA 1
ATOM 661 C C . LEU A 1 84 ? -3.828 0.270 -1.446 1.00 91.56 84 LEU A C 1
ATOM 663 O O . LEU A 1 84 ? -2.908 0.578 -2.195 1.00 91.56 84 LEU A O 1
ATOM 667 N N . SER A 1 85 ? -3.670 0.064 -0.146 1.00 91.88 85 SER A N 1
ATOM 668 C CA . SER A 1 85 ? -2.369 0.002 0.510 1.00 91.88 85 SER A CA 1
ATOM 669 C C . SER A 1 85 ? -2.111 -1.431 0.936 1.00 91.88 85 SER A C 1
ATOM 671 O O . SER A 1 85 ? -2.977 -2.067 1.537 1.00 91.88 85 SER A O 1
ATOM 673 N N . LEU A 1 86 ? -0.926 -1.928 0.619 1.00 92.00 86 LEU A N 1
ATOM 674 C CA . LEU A 1 86 ? -0.486 -3.272 0.948 1.00 92.00 86 LEU A CA 1
ATOM 675 C C . LEU A 1 86 ? 0.782 -3.176 1.797 1.00 92.00 86 LEU A C 1
ATOM 677 O O . LEU A 1 86 ? 1.696 -2.427 1.449 1.00 92.00 86 LEU A O 1
ATOM 681 N N . ARG A 1 87 ? 0.818 -3.917 2.907 1.00 91.00 87 ARG A N 1
ATOM 682 C CA . ARG A 1 87 ? 1.960 -4.040 3.822 1.00 91.00 87 ARG A CA 1
ATOM 683 C C . ARG A 1 87 ? 2.148 -5.515 4.166 1.00 91.00 87 ARG A C 1
ATOM 685 O O . ARG A 1 87 ? 1.349 -6.060 4.925 1.00 91.00 87 ARG A O 1
ATOM 692 N N . GLY A 1 88 ? 3.170 -6.157 3.609 1.00 90.50 88 GLY A N 1
ATOM 693 C CA . GLY A 1 88 ? 3.332 -7.608 3.705 1.00 90.50 88 GLY A CA 1
ATOM 694 C C . GLY A 1 88 ? 2.069 -8.332 3.236 1.00 90.50 88 GLY A C 1
ATOM 695 O O . GLY A 1 88 ? 1.668 -8.209 2.084 1.00 90.50 88 GLY A O 1
ATOM 696 N N . ASN A 1 89 ? 1.394 -9.038 4.138 1.00 93.50 89 ASN A N 1
ATOM 697 C CA . ASN A 1 89 ? 0.114 -9.689 3.853 1.00 93.50 89 ASN A CA 1
ATOM 698 C C . ASN A 1 89 ? -1.114 -8.866 4.280 1.00 93.50 89 ASN A C 1
ATOM 700 O O . ASN A 1 89 ? -2.238 -9.308 4.092 1.00 93.50 89 ASN A O 1
ATOM 704 N N . THR A 1 90 ? -0.956 -7.684 4.868 1.00 93.31 90 THR A N 1
ATOM 705 C CA . THR A 1 90 ? -2.095 -6.847 5.260 1.00 93.31 90 THR A CA 1
ATOM 706 C C . THR A 1 90 ? -2.523 -5.973 4.090 1.00 93.31 90 THR A C 1
ATOM 708 O O . THR A 1 90 ? -1.729 -5.183 3.572 1.00 93.31 90 THR A O 1
ATOM 711 N N . VAL A 1 91 ? -3.794 -6.068 3.702 1.00 93.12 91 VAL A N 1
ATOM 712 C CA . VAL A 1 91 ? -4.383 -5.239 2.649 1.00 93.12 91 VAL A CA 1
ATOM 713 C C . VAL A 1 91 ? -5.406 -4.293 3.246 1.00 93.12 91 VAL A C 1
ATOM 715 O O . VAL A 1 91 ? -6.330 -4.707 3.942 1.00 93.12 91 VAL A O 1
ATOM 718 N N . VAL A 1 92 ? -5.265 -3.008 2.924 1.00 91.44 92 VAL A N 1
ATOM 719 C CA . VAL A 1 92 ? -6.222 -1.964 3.279 1.00 91.44 92 VAL A CA 1
ATOM 720 C C . VAL A 1 92 ? -6.792 -1.358 2.004 1.00 91.44 92 VAL A C 1
ATOM 722 O O . VAL A 1 92 ? -6.108 -0.646 1.268 1.00 91.44 92 VAL A O 1
ATOM 725 N N . SER A 1 93 ? -8.068 -1.630 1.744 1.00 89.12 93 SER A N 1
ATOM 726 C CA . SER A 1 93 ? -8.813 -1.069 0.616 1.00 89.12 93 SER A CA 1
ATOM 727 C C . SER A 1 93 ? -9.666 0.107 1.077 1.00 89.12 93 SER A C 1
ATOM 729 O O . SER A 1 93 ? -10.563 -0.051 1.905 1.00 89.12 93 SER A O 1
ATOM 731 N N . TRP A 1 94 ? -9.462 1.261 0.453 1.00 80.38 94 TRP A N 1
ATOM 732 C CA . TRP A 1 94 ? -10.232 2.479 0.663 1.00 80.38 94 TRP A CA 1
ATOM 733 C C . TRP A 1 94 ? -11.112 2.725 -0.543 1.00 80.38 94 TRP A C 1
ATOM 735 O O . TRP A 1 94 ? -10.627 3.083 -1.615 1.00 80.38 94 TRP A O 1
ATOM 745 N N . GLN A 1 95 ? -12.419 2.570 -0.388 1.00 72.88 95 GLN A N 1
ATOM 746 C CA . GLN A 1 95 ? -13.329 3.059 -1.412 1.00 72.88 95 GLN A CA 1
ATOM 747 C C . GLN A 1 95 ? -13.548 4.545 -1.164 1.00 72.88 95 GLN A C 1
ATOM 749 O O . GLN A 1 95 ? -14.153 4.917 -0.152 1.00 72.88 95 GLN A O 1
ATOM 754 N N . ARG A 1 96 ? -13.079 5.409 -2.080 1.00 61.59 96 ARG A N 1
ATOM 755 C CA . ARG A 1 96 ? -13.607 6.769 -2.118 1.00 61.59 96 ARG A CA 1
ATOM 756 C C . ARG A 1 96 ? -15.090 6.620 -2.390 1.00 61.59 96 ARG A C 1
ATOM 758 O O . ARG A 1 96 ? -15.459 6.100 -3.441 1.00 61.59 96 ARG A O 1
ATOM 765 N N . GLN A 1 97 ? -15.935 7.001 -1.433 1.00 54.06 97 GLN A N 1
ATOM 766 C CA . GLN A 1 97 ? -17.343 7.143 -1.749 1.00 54.06 97 GLN A CA 1
ATOM 767 C C . GLN A 1 97 ? -17.380 8.191 -2.854 1.00 54.06 97 GLN A C 1
ATOM 769 O O . GLN A 1 97 ? -17.070 9.358 -2.615 1.00 54.06 97 GLN A O 1
ATOM 774 N N . SER A 1 98 ? -17.680 7.766 -4.083 1.00 43.59 98 SER A N 1
ATOM 775 C CA . SER A 1 98 ? -18.277 8.676 -5.043 1.00 43.59 98 SER A CA 1
ATOM 776 C C . SER A 1 98 ? -19.436 9.281 -4.274 1.00 43.59 98 SER A C 1
ATOM 778 O O . SER A 1 98 ? -20.306 8.524 -3.833 1.00 43.59 98 SER A O 1
ATOM 780 N N . SER A 1 99 ? -19.396 10.583 -4.003 1.00 45.69 99 SER A N 1
ATOM 781 C CA . SER A 1 99 ? -20.561 11.318 -3.536 1.00 45.69 99 SER A CA 1
ATOM 782 C C . SER A 1 99 ? -21.666 10.964 -4.519 1.00 45.69 99 SER A C 1
ATOM 784 O O . SER A 1 99 ? -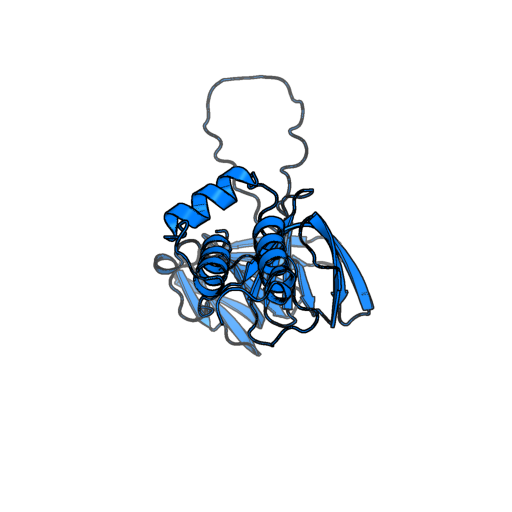21.649 11.369 -5.681 1.00 45.69 99 SER A O 1
ATOM 786 N N . GLY A 1 100 ? -22.506 10.015 -4.108 1.00 37.59 100 GLY A N 1
ATOM 787 C CA . GLY A 1 100 ? -23.374 9.314 -5.024 1.00 37.59 100 GLY A CA 1
ATOM 788 C C . GLY A 1 100 ? -24.264 10.356 -5.647 1.00 37.59 100 GLY A C 1
ATOM 789 O O . GLY A 1 100 ? -24.929 11.076 -4.912 1.00 37.59 100 GLY A O 1
ATOM 790 N N . ARG A 1 101 ? -24.248 10.425 -6.981 1.00 38.88 101 ARG A N 1
ATOM 791 C CA . ARG A 1 101 ? -25.372 10.919 -7.766 1.00 38.88 101 ARG A CA 1
ATOM 792 C C . ARG A 1 101 ? -25.899 12.226 -7.179 1.00 38.88 101 ARG A C 1
ATOM 794 O O . ARG A 1 101 ? -26.923 12.207 -6.500 1.00 38.88 101 ARG A O 1
ATOM 801 N N . ALA A 1 102 ? -25.190 13.332 -7.438 1.00 39.50 102 ALA A N 1
ATOM 802 C CA . ALA A 1 102 ? -25.747 14.667 -7.269 1.00 39.50 102 ALA A CA 1
ATOM 803 C C . ALA A 1 102 ? -27.187 14.603 -7.772 1.00 39.50 102 ALA A C 1
ATOM 805 O O . ALA A 1 102 ? -27.451 14.364 -8.956 1.00 39.50 102 ALA A O 1
ATOM 806 N N . SER A 1 103 ? -28.106 14.638 -6.810 1.00 40.12 103 SER A N 1
ATOM 807 C CA . SER A 1 103 ? -29.525 14.663 -7.064 1.00 40.12 103 SER A CA 1
ATOM 808 C C . SER A 1 103 ? -29.703 15.772 -8.082 1.00 40.12 103 SER A C 1
ATOM 810 O O . SER A 1 103 ? -29.269 16.897 -7.834 1.00 40.12 103 SER A O 1
ATOM 812 N N . ARG A 1 104 ? -30.265 15.459 -9.254 1.00 38.56 104 ARG A N 1
ATOM 813 C CA . ARG A 1 104 ? -30.777 16.485 -10.161 1.00 38.56 104 ARG A CA 1
ATOM 814 C C . ARG A 1 104 ? -31.939 17.163 -9.430 1.00 38.56 104 ARG A C 1
ATOM 816 O O . ARG A 1 104 ? -33.099 16.896 -9.710 1.00 38.56 104 ARG A O 1
ATOM 823 N N . ARG A 1 105 ? -31.631 17.993 -8.439 1.00 37.91 105 ARG A N 1
ATOM 824 C CA . ARG A 1 105 ? -32.515 19.011 -7.901 1.00 37.91 105 ARG A CA 1
ATOM 825 C C . ARG A 1 105 ? -31.956 20.329 -8.392 1.00 37.91 105 ARG A C 1
ATOM 827 O O . ARG A 1 105 ? -30.966 20.841 -7.892 1.00 37.91 105 ARG A O 1
ATOM 834 N N . SER A 1 106 ? -32.582 20.723 -9.492 1.00 35.44 106 SER A N 1
ATOM 835 C CA . SER A 1 106 ? -32.739 22.055 -10.051 1.00 35.44 106 SER A CA 1
ATOM 836 C C . SER A 1 106 ? -32.109 23.207 -9.263 1.00 35.44 106 SER A C 1
ATOM 838 O O . SER A 1 106 ? -32.381 23.397 -8.082 1.00 35.44 106 SER A O 1
ATOM 840 N N . ALA A 1 107 ? -31.334 23.985 -10.015 1.00 44.06 107 ALA A N 1
ATOM 841 C CA . ALA A 1 107 ? -30.867 25.344 -9.784 1.00 44.06 107 ALA A CA 1
ATOM 842 C C . ALA A 1 107 ? -31.610 26.158 -8.708 1.00 44.06 107 ALA A C 1
ATOM 844 O O . ALA A 1 107 ? -32.802 26.426 -8.844 1.00 44.06 107 ALA A O 1
ATOM 845 N N . ALA A 1 108 ? -30.848 26.666 -7.734 1.00 36.12 108 ALA A N 1
ATOM 846 C CA . ALA A 1 108 ? -31.087 27.966 -7.111 1.00 36.12 108 ALA A CA 1
ATOM 847 C C . ALA A 1 108 ? -29.797 28.491 -6.444 1.00 36.12 108 ALA A C 1
ATOM 849 O O . ALA A 1 108 ? -29.330 27.915 -5.467 1.00 36.12 108 ALA A O 1
ATOM 850 N N . GLY A 1 109 ? -29.270 29.609 -6.961 1.00 32.91 109 GLY A N 1
ATOM 851 C CA . GLY A 1 109 ? -28.420 30.554 -6.220 1.00 32.91 109 GLY A CA 1
ATOM 852 C C . GLY A 1 109 ? -26.894 30.394 -6.349 1.00 32.91 109 GLY A C 1
ATOM 853 O O . GLY A 1 109 ? -26.350 29.373 -5.933 1.00 32.91 109 GLY A O 1
ATOM 854 N N . PRO A 1 110 ? -26.162 31.415 -6.844 1.00 42.75 110 PRO A N 1
ATOM 855 C CA . PRO A 1 110 ? -24.715 31.478 -6.703 1.00 42.75 110 PRO A CA 1
ATOM 856 C C . PRO A 1 110 ? -24.386 31.988 -5.297 1.00 42.75 110 PRO A C 1
ATOM 858 O O . PRO A 1 110 ? -24.603 33.156 -4.983 1.00 42.75 110 PRO A O 1
ATOM 861 N N . GLY A 1 111 ? -23.883 31.115 -4.430 1.00 37.81 111 GLY A N 1
ATOM 862 C CA . GLY A 1 111 ? -23.427 31.546 -3.113 1.00 37.81 111 GLY A CA 1
ATOM 863 C C . GLY A 1 111 ? -23.329 30.419 -2.106 1.00 37.81 111 GLY A C 1
ATOM 864 O O . GLY A 1 111 ? -24.233 30.257 -1.298 1.00 37.81 111 GLY A O 1
ATOM 865 N N . HIS A 1 112 ? -22.230 29.671 -2.158 1.00 34.19 112 HIS A N 1
ATOM 866 C CA . HIS A 1 112 ? -21.388 29.271 -1.023 1.00 34.19 112 HIS A CA 1
ATOM 867 C C . HIS A 1 112 ? -20.352 28.283 -1.560 1.00 34.19 112 HIS A C 1
ATOM 869 O O . HIS A 1 112 ? -20.705 27.268 -2.157 1.00 34.19 112 HIS A O 1
ATOM 875 N N . ALA A 1 113 ? -19.072 28.612 -1.378 1.00 37.34 113 ALA A N 1
ATOM 876 C CA . ALA A 1 113 ? -17.988 27.673 -1.607 1.00 37.34 113 ALA A CA 1
ATOM 877 C C . A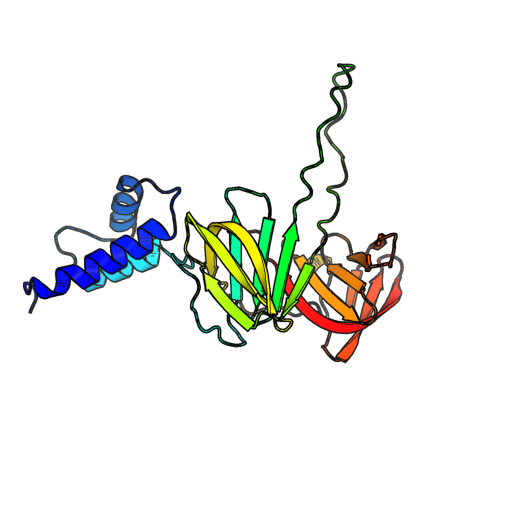LA A 1 113 ? -18.275 26.379 -0.832 1.00 37.34 113 ALA A C 1
ATOM 879 O O . ALA A 1 113 ? -18.726 26.410 0.313 1.00 37.34 113 ALA A O 1
ATOM 880 N N . ASP A 1 114 ? -18.066 25.264 -1.516 1.00 34.16 114 ASP A N 1
ATOM 881 C CA . ASP A 1 114 ? -18.405 23.913 -1.103 1.00 34.16 114 ASP A CA 1
ATOM 882 C C . ASP A 1 114 ? -17.639 23.501 0.169 1.00 34.16 114 ASP A C 1
ATOM 884 O O . ASP A 1 114 ? -16.538 22.957 0.120 1.00 34.16 114 ASP A O 1
ATOM 888 N N . THR A 1 115 ? -18.223 23.786 1.334 1.00 33.03 115 THR A N 1
ATOM 889 C CA . THR A 1 11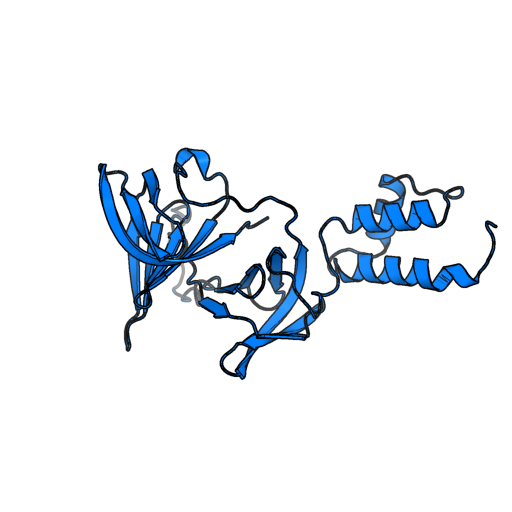5 ? -17.795 23.270 2.643 1.00 33.03 115 THR A CA 1
ATOM 890 C C . THR A 1 115 ? -18.495 21.942 2.945 1.00 33.03 115 THR A C 1
ATOM 892 O O . THR A 1 115 ? -18.972 21.723 4.060 1.00 33.03 115 THR A O 1
ATOM 895 N N . THR A 1 116 ? -18.623 21.036 1.971 1.00 36.78 116 THR A N 1
ATOM 896 C CA . THR A 1 116 ? -19.075 19.678 2.287 1.00 36.78 116 THR A CA 1
ATOM 897 C C . THR A 1 116 ? -17.972 18.938 3.056 1.00 36.78 116 THR A C 1
ATOM 899 O O . THR A 1 116 ? -16.816 18.894 2.621 1.00 36.78 116 THR A O 1
ATOM 902 N N . PRO A 1 117 ? -18.265 18.337 4.226 1.00 35.16 117 PRO A N 1
ATOM 903 C CA . PRO A 1 117 ? -17.309 17.452 4.870 1.00 35.16 117 PRO A CA 1
ATOM 904 C C . PRO A 1 117 ? -17.078 16.259 3.938 1.00 35.16 117 PRO A C 1
ATOM 906 O O . PRO A 1 117 ? -18.007 15.503 3.648 1.00 35.16 117 PRO A O 1
ATOM 909 N N . ARG A 1 118 ? -15.836 16.086 3.461 1.00 49.97 118 ARG A N 1
ATOM 910 C CA . ARG A 1 118 ? -15.398 14.861 2.773 1.00 49.97 118 ARG A CA 1
ATOM 911 C C . ARG A 1 118 ? -15.802 13.676 3.646 1.00 49.97 118 ARG A C 1
ATOM 913 O O . ARG A 1 118 ? -15.205 13.479 4.703 1.00 49.97 118 ARG A O 1
ATOM 920 N N . THR A 1 119 ? -16.818 12.919 3.231 1.00 52.75 119 THR A N 1
ATOM 921 C CA . THR A 1 119 ? -17.261 11.732 3.965 1.00 52.75 119 THR A CA 1
ATOM 922 C C . THR A 1 119 ? -16.050 10.817 4.142 1.00 52.75 119 THR A C 1
ATOM 924 O O . THR A 1 119 ? -15.403 10.484 3.144 1.00 52.75 119 THR A O 1
ATOM 927 N N . PRO A 1 120 ? -15.673 10.475 5.384 1.00 58.25 120 PRO A N 1
ATOM 928 C CA . PRO A 1 120 ? -14.449 9.736 5.628 1.00 58.25 120 PRO A CA 1
ATOM 929 C C . PRO A 1 120 ? -14.563 8.347 4.994 1.00 58.25 120 PRO A C 1
ATOM 931 O O . PRO A 1 120 ? -15.608 7.691 5.048 1.00 58.25 120 PRO A O 1
ATOM 934 N N . LEU A 1 121 ? -13.497 7.949 4.303 1.00 63.28 121 LEU A N 1
ATOM 935 C CA . LEU A 1 121 ? -13.474 6.738 3.494 1.00 63.28 121 LEU A CA 1
ATOM 936 C C . LEU A 1 121 ? -13.456 5.538 4.422 1.00 63.28 121 LEU A C 1
ATOM 938 O O . LEU A 1 121 ? -12.661 5.504 5.351 1.00 63.28 121 LEU A O 1
ATOM 942 N N . ARG A 1 122 ? -14.321 4.555 4.182 1.00 73.69 122 ARG A N 1
ATOM 943 C CA . ARG A 1 122 ? -14.346 3.351 5.012 1.00 73.69 122 ARG A CA 1
ATOM 944 C C . ARG A 1 122 ? -13.237 2.404 4.567 1.00 73.69 122 ARG A C 1
ATOM 946 O O . ARG A 1 122 ? -13.326 1.902 3.441 1.00 73.69 122 ARG A O 1
ATOM 953 N N . PRO A 1 123 ? -12.228 2.138 5.409 1.00 83.62 123 PRO A N 1
ATOM 954 C CA . PRO A 1 123 ? -11.252 1.116 5.098 1.00 83.62 123 PRO A CA 1
ATOM 955 C C . PRO A 1 123 ? -11.866 -0.270 5.284 1.00 83.62 123 PRO A C 1
ATOM 957 O O . PRO A 1 123 ? -12.609 -0.527 6.234 1.00 83.62 123 PRO A O 1
ATOM 960 N N . SER A 1 124 ? -11.523 -1.174 4.378 1.00 87.38 124 SER A N 1
ATOM 961 C CA . SER A 1 124 ? -11.647 -2.615 4.588 1.00 87.38 124 SER A CA 1
ATOM 962 C C . SER A 1 124 ? -10.247 -3.180 4.776 1.00 87.38 124 SER A C 1
ATOM 964 O O . SER A 1 124 ? -9.397 -2.945 3.919 1.00 87.38 124 SER A O 1
ATOM 966 N N . VAL A 1 125 ? -10.027 -3.891 5.882 1.00 90.12 125 VAL A N 1
ATOM 967 C CA . VAL A 1 125 ? -8.751 -4.530 6.233 1.00 90.12 125 VAL A CA 1
ATOM 968 C C . VAL A 1 125 ? -8.937 -6.041 6.166 1.00 90.12 125 VAL A C 1
ATOM 970 O O . VAL A 1 125 ? -9.939 -6.544 6.677 1.00 90.12 125 VAL A O 1
ATOM 973 N N . TRP A 1 126 ? -8.020 -6.742 5.506 1.00 93.06 126 TRP A N 1
ATOM 974 C CA . TRP A 1 126 ? -8.018 -8.203 5.401 1.00 93.06 126 TRP A CA 1
ATOM 975 C C . TRP A 1 126 ? -6.609 -8.733 5.117 1.00 93.06 126 TRP A C 1
ATOM 977 O O . TRP A 1 126 ? -5.710 -7.979 4.731 1.00 93.06 126 TRP A O 1
ATOM 987 N N . THR A 1 127 ? -6.426 -10.037 5.324 1.00 94.88 127 THR A N 1
ATOM 988 C CA . THR A 1 127 ? -5.134 -10.712 5.180 1.00 94.88 127 THR A CA 1
ATOM 989 C C . THR A 1 127 ? -5.045 -11.407 3.828 1.00 94.88 127 THR A C 1
ATOM 991 O O . THR A 1 127 ? -5.820 -12.310 3.527 1.00 94.88 127 THR A O 1
ATOM 994 N N . LEU A 1 128 ? -4.089 -10.983 3.015 1.00 96.06 128 LEU A N 1
ATOM 995 C CA . LEU A 1 128 ? -3.704 -11.579 1.747 1.00 96.06 128 LEU A CA 1
ATOM 996 C C . LEU A 1 128 ? -3.064 -12.952 1.960 1.00 96.06 128 LEU A C 1
ATOM 998 O O . LEU A 1 128 ? -2.180 -13.114 2.799 1.00 96.06 128 LEU A O 1
ATOM 1002 N N . SER A 1 129 ? -3.468 -13.911 1.138 1.00 96.38 129 SER A N 1
ATOM 1003 C CA . SER A 1 129 ? -2.796 -15.200 0.990 1.00 96.38 129 SER A CA 1
ATOM 1004 C C . SER A 1 129 ? -2.011 -15.292 -0.319 1.00 96.38 129 SER A C 1
ATOM 1006 O O . SER A 1 129 ? -0.908 -15.828 -0.321 1.00 96.38 129 SER A O 1
ATOM 1008 N N . GLU A 1 130 ? -2.540 -14.752 -1.423 1.00 95.69 130 GLU A N 1
ATOM 1009 C CA . GLU A 1 130 ? -1.961 -14.943 -2.759 1.00 95.69 130 GLU A CA 1
ATOM 1010 C C . GLU A 1 130 ? -2.203 -13.733 -3.677 1.00 95.69 130 GLU A C 1
ATOM 1012 O O . GLU A 1 130 ? -3.329 -13.233 -3.799 1.00 95.69 130 GLU A O 1
ATOM 1017 N N . VAL A 1 131 ? -1.161 -13.305 -4.398 1.00 96.69 131 VAL A N 1
ATOM 1018 C CA . VAL A 1 131 ? -1.283 -12.379 -5.533 1.00 96.69 131 VAL A CA 1
ATOM 1019 C C . VAL A 1 131 ? -1.515 -13.190 -6.808 1.00 96.69 131 VAL A C 1
ATOM 1021 O O . VAL A 1 131 ? -0.580 -13.744 -7.375 1.00 96.69 131 VAL A O 1
ATOM 1024 N N . ARG A 1 132 ? -2.764 -13.250 -7.288 1.00 95.62 132 ARG A N 1
ATOM 1025 C CA . ARG A 1 132 ? -3.107 -14.020 -8.501 1.00 95.62 132 ARG A CA 1
ATOM 1026 C C . ARG A 1 132 ? -2.884 -13.251 -9.794 1.00 95.62 132 ARG A C 1
ATOM 1028 O O . ARG A 1 132 ? -2.542 -13.837 -10.816 1.00 95.62 132 ARG A O 1
ATOM 1035 N N . ARG A 1 133 ? -3.162 -11.948 -9.779 1.00 96.44 133 ARG A N 1
ATOM 1036 C CA . ARG A 1 133 ? -2.927 -11.047 -10.912 1.00 96.44 133 ARG A CA 1
ATOM 1037 C C . ARG A 1 133 ? -2.773 -9.631 -10.403 1.00 96.44 133 ARG A C 1
ATOM 1039 O O . ARG A 1 133 ? -3.669 -9.143 -9.720 1.00 96.44 133 ARG A O 1
ATOM 1046 N N . ALA A 1 134 ? -1.684 -8.973 -10.774 1.00 96.81 134 ALA A N 1
ATOM 1047 C CA . ALA A 1 134 ? -1.413 -7.615 -10.333 1.00 96.81 134 ALA A CA 1
ATOM 1048 C C . ALA A 1 134 ? -0.474 -6.883 -11.297 1.00 96.81 134 ALA A C 1
ATOM 1050 O O . ALA A 1 134 ? 0.610 -6.467 -10.910 1.00 96.81 134 ALA A O 1
ATOM 1051 N N . GLU A 1 135 ? -0.899 -6.743 -12.548 1.00 96.88 135 GLU A N 1
ATOM 1052 C CA . GLU A 1 135 ? -0.175 -6.018 -13.597 1.00 96.88 135 GLU A CA 1
ATOM 1053 C C . GLU A 1 135 ? -0.888 -4.698 -13.908 1.00 96.88 135 GLU A C 1
ATOM 1055 O O . GLU A 1 135 ? -2.121 -4.633 -13.905 1.00 96.88 135 GLU A O 1
ATOM 1060 N N . VAL A 1 136 ? -0.124 -3.639 -14.171 1.00 96.62 136 VAL A N 1
ATOM 1061 C CA . VAL A 1 136 ? -0.671 -2.345 -14.592 1.00 96.62 136 VAL A CA 1
ATOM 1062 C C . VAL A 1 136 ? -1.490 -2.522 -15.874 1.00 96.62 136 VAL A C 1
ATOM 1064 O O . VAL A 1 136 ? -1.163 -3.324 -16.743 1.00 96.62 136 VAL A O 1
ATOM 1067 N N . SER A 1 137 ? -2.594 -1.785 -15.977 1.00 94.00 137 SER A N 1
ATOM 1068 C CA . SER A 1 137 ? -3.626 -1.901 -17.016 1.00 94.00 137 SER A CA 1
ATOM 1069 C C . SER A 1 137 ? -4.411 -3.219 -17.024 1.00 94.00 137 SER A C 1
ATOM 1071 O O . SER A 1 137 ? -5.266 -3.414 -17.888 1.00 94.00 137 SER A O 1
ATOM 1073 N N . MET A 1 138 ? -4.204 -4.104 -16.042 1.00 95.31 138 MET A N 1
ATOM 1074 C CA . MET A 1 138 ? -4.945 -5.359 -15.898 1.00 95.31 138 MET A CA 1
ATOM 1075 C C . MET A 1 138 ? -5.821 -5.366 -14.633 1.00 95.31 138 MET A C 1
ATOM 1077 O O . MET A 1 138 ? -5.563 -4.624 -13.682 1.00 95.31 138 MET A O 1
ATOM 1081 N N . PRO A 1 139 ? -6.875 -6.207 -14.578 1.00 95.94 139 PRO A N 1
ATOM 1082 C CA . PRO A 1 139 ? -7.662 -6.378 -13.360 1.00 95.94 139 PRO A CA 1
ATOM 1083 C C . PRO A 1 139 ? -6.831 -6.952 -12.203 1.00 95.94 139 PRO A C 1
ATOM 1085 O O . PRO A 1 139 ? -6.216 -8.010 -12.352 1.00 95.94 139 PRO A O 1
ATOM 1088 N N . LEU A 1 140 ? -6.880 -6.306 -11.035 1.00 96.56 140 LEU A N 1
ATOM 1089 C CA . LEU A 1 140 ? -6.287 -6.814 -9.796 1.00 96.56 140 LEU A CA 1
ATOM 1090 C C . LEU A 1 140 ? -7.124 -7.967 -9.237 1.00 96.56 140 LEU A C 1
ATOM 1092 O O . LEU A 1 140 ? -8.323 -7.803 -8.976 1.00 96.56 140 LEU A O 1
ATOM 1096 N N . VAL A 1 141 ? -6.469 -9.104 -9.000 1.00 96.88 141 VAL A N 1
ATOM 1097 C CA . VAL A 1 141 ? -7.054 -10.279 -8.353 1.00 96.88 141 VAL A CA 1
ATOM 1098 C C . VAL A 1 141 ? -6.150 -10.733 -7.215 1.00 96.88 141 VAL A C 1
ATOM 1100 O O . VAL A 1 141 ? -5.023 -11.173 -7.442 1.00 96.88 141 VAL A O 1
ATOM 1103 N N . LEU A 1 142 ? -6.677 -10.659 -5.997 1.00 96.75 142 LEU A N 1
ATOM 1104 C CA . LEU A 1 142 ? -6.003 -11.070 -4.767 1.00 96.75 142 LEU A CA 1
ATOM 1105 C C . LEU A 1 142 ? -6.841 -12.140 -4.060 1.00 96.75 142 LEU A C 1
ATOM 1107 O O . LEU A 1 142 ? -8.069 -12.084 -4.106 1.00 96.75 142 LEU A O 1
ATOM 1111 N N . LEU A 1 143 ? -6.200 -13.117 -3.429 1.00 97.06 143 LEU A N 1
ATOM 1112 C CA . LEU A 1 143 ? -6.866 -14.104 -2.580 1.00 97.06 143 LEU A CA 1
ATOM 1113 C C . LEU A 1 143 ? -6.606 -13.757 -1.116 1.00 97.06 143 LEU A C 1
ATOM 1115 O O . LEU A 1 143 ? -5.486 -13.386 -0.771 1.00 97.06 143 LEU A O 1
ATOM 1119 N N . ASP A 1 144 ? -7.612 -13.876 -0.258 1.00 96.69 144 ASP A N 1
ATOM 1120 C CA . ASP A 1 144 ? -7.413 -13.754 1.187 1.00 96.69 144 ASP A CA 1
ATOM 1121 C C . ASP A 1 144 ? -7.191 -15.113 1.872 1.00 96.69 144 ASP A C 1
ATOM 1123 O O . ASP A 1 144 ? -7.226 -16.176 1.243 1.00 96.69 144 ASP A O 1
ATOM 1127 N N . THR A 1 145 ? -6.921 -15.090 3.175 1.00 95.88 145 THR A N 1
ATOM 1128 C CA . THR A 1 145 ? -6.718 -16.300 3.989 1.00 95.88 145 THR A CA 1
ATOM 1129 C C . THR A 1 145 ? -7.988 -17.124 4.216 1.00 95.88 145 THR A C 1
ATOM 1131 O O . THR A 1 145 ? -7.890 -18.262 4.665 1.00 95.88 145 THR A O 1
ATOM 1134 N N . GLU A 1 146 ? -9.168 -16.585 3.902 1.00 94.94 146 GLU A N 1
ATOM 1135 C CA . GLU A 1 146 ? -10.452 -17.299 3.952 1.00 94.94 146 GLU A CA 1
ATOM 1136 C C . GLU A 1 146 ? -10.795 -17.963 2.603 1.00 94.94 146 GLU A C 1
ATOM 1138 O O . GLU A 1 146 ? -11.806 -18.655 2.480 1.00 94.94 146 GLU A O 1
ATOM 1143 N N . GLY A 1 147 ? -9.949 -17.784 1.581 1.00 93.62 147 GLY A N 1
ATOM 1144 C CA . GLY A 1 147 ? -10.143 -18.328 0.238 1.00 93.62 147 GLY A CA 1
ATOM 1145 C C . GLY A 1 147 ? -11.056 -17.481 -0.654 1.00 93.62 147 GLY A C 1
ATOM 1146 O O . GLY A 1 147 ? -11.443 -17.928 -1.738 1.00 93.62 147 GLY A O 1
ATOM 1147 N N . VAL A 1 148 ? -11.398 -16.256 -0.249 1.00 95.19 148 VAL A N 1
ATOM 1148 C CA . VAL A 1 148 ? -12.204 -15.333 -1.052 1.00 95.19 148 VAL A CA 1
ATOM 1149 C C . VAL A 1 148 ? -11.320 -14.631 -2.079 1.00 95.19 148 VAL A C 1
ATOM 1151 O O . VAL A 1 148 ? -10.279 -14.053 -1.767 1.00 95.19 148 VAL A O 1
ATOM 1154 N N . SER A 1 149 ? -11.755 -14.660 -3.342 1.00 96.38 149 SER A N 1
ATOM 1155 C CA . SER A 1 149 ? -11.083 -13.955 -4.435 1.00 96.38 149 SER A CA 1
ATOM 1156 C C . SER A 1 149 ? -11.613 -12.526 -4.569 1.00 96.38 149 SER A C 1
ATOM 1158 O O . SER A 1 149 ? -12.741 -12.293 -5.006 1.00 96.38 149 SER A O 1
ATOM 1160 N N . HIS A 1 150 ? -10.763 -11.561 -4.232 1.00 94.12 150 HIS A N 1
ATOM 1161 C CA . HIS A 1 150 ? -11.024 -10.130 -4.317 1.00 94.12 150 HIS A CA 1
ATOM 1162 C C . HIS A 1 150 ? -10.668 -9.600 -5.706 1.00 94.12 150 HIS A C 1
ATOM 1164 O O . HIS A 1 150 ? -9.498 -9.556 -6.085 1.00 94.12 150 HIS A O 1
ATOM 1170 N N . ARG A 1 151 ? -11.681 -9.156 -6.460 1.00 94.56 151 ARG A N 1
ATOM 1171 C CA . ARG A 1 151 ? -11.516 -8.423 -7.729 1.00 94.56 151 ARG A CA 1
ATOM 1172 C C . ARG A 1 151 ? -11.762 -6.941 -7.482 1.00 94.56 151 ARG A C 1
ATOM 1174 O O . ARG A 1 151 ? -12.870 -6.558 -7.112 1.00 94.56 151 ARG A O 1
ATOM 1181 N N . LEU A 1 152 ? -10.724 -6.120 -7.621 1.00 91.19 152 LEU A N 1
ATOM 1182 C CA . LEU A 1 152 ? -10.718 -4.785 -7.002 1.00 91.19 152 LEU A CA 1
ATOM 1183 C C . LEU A 1 152 ? -10.786 -3.615 -7.990 1.00 91.19 152 LEU A C 1
ATOM 1185 O O . LEU A 1 152 ? -11.145 -2.514 -7.568 1.00 91.19 152 LEU A O 1
ATOM 1189 N N . GLY A 1 153 ? -10.516 -3.877 -9.268 1.00 92.69 153 GLY A N 1
ATOM 1190 C CA . GLY A 1 153 ? -10.552 -2.906 -10.362 1.00 92.69 153 GLY A CA 1
ATOM 1191 C C . GLY A 1 153 ? -9.389 -3.110 -11.329 1.00 92.69 153 GLY A C 1
ATOM 1192 O O . GLY A 1 153 ? -8.570 -4.014 -11.133 1.00 92.69 153 GLY A O 1
ATOM 1193 N N . VAL A 1 154 ? -9.310 -2.267 -12.353 1.00 95.31 154 VAL A N 1
ATOM 1194 C CA . VAL A 1 154 ? -8.180 -2.209 -13.294 1.00 95.31 154 VAL A CA 1
ATOM 1195 C C . VAL A 1 154 ? -7.079 -1.336 -12.705 1.00 95.31 154 VAL A C 1
ATOM 1197 O O . VAL A 1 154 ? -7.324 -0.184 -12.352 1.00 95.31 154 VAL A O 1
ATOM 1200 N N . ILE A 1 155 ? -5.871 -1.885 -12.590 1.00 95.44 155 ILE A N 1
ATOM 1201 C CA . ILE A 1 155 ? -4.728 -1.188 -11.997 1.00 95.44 155 ILE A CA 1
ATOM 1202 C C . ILE A 1 155 ? -4.284 -0.062 -12.929 1.00 95.44 155 ILE A C 1
ATOM 1204 O O . ILE A 1 155 ? -3.936 -0.302 -14.077 1.00 95.44 155 ILE A O 1
ATOM 1208 N N . GLU A 1 156 ? -4.261 1.162 -12.422 1.00 93.94 156 GLU A N 1
ATOM 1209 C CA . GLU A 1 156 ? -3.689 2.314 -13.123 1.00 93.94 156 GLU A CA 1
ATOM 1210 C C . GLU A 1 156 ? -2.199 2.449 -12.812 1.00 93.94 156 GLU A C 1
ATOM 1212 O O . GLU A 1 156 ? -1.391 2.704 -13.697 1.00 93.94 156 GLU A O 1
ATOM 1217 N N . ARG A 1 157 ? -1.833 2.272 -11.539 1.00 94.19 157 ARG A N 1
ATOM 1218 C CA . ARG A 1 157 ? -0.473 2.508 -11.060 1.00 94.19 157 ARG A CA 1
ATOM 1219 C C . ARG A 1 157 ? -0.163 1.636 -9.851 1.00 94.19 157 ARG A C 1
ATOM 1221 O O . ARG A 1 157 ? -1.019 1.460 -8.981 1.00 94.19 157 ARG A O 1
ATOM 1228 N N . ILE A 1 158 ? 1.074 1.145 -9.789 1.00 95.88 158 ILE A N 1
ATOM 1229 C CA . ILE A 1 158 ? 1.651 0.440 -8.640 1.00 95.88 158 ILE A CA 1
ATOM 1230 C C . ILE A 1 158 ? 2.911 1.192 -8.217 1.00 95.88 158 ILE A C 1
ATOM 1232 O O . ILE A 1 158 ? 3.813 1.396 -9.027 1.00 95.88 158 ILE A O 1
ATOM 1236 N N . GLU A 1 159 ? 2.989 1.581 -6.949 1.00 93.88 159 GLU A N 1
ATOM 1237 C CA . GLU A 1 159 ? 4.132 2.303 -6.386 1.00 93.88 159 GLU A CA 1
ATOM 1238 C C . GLU A 1 159 ? 4.658 1.575 -5.154 1.00 93.88 159 GLU A C 1
ATOM 1240 O O . GLU A 1 159 ? 3.901 1.294 -4.222 1.00 93.88 159 GLU A O 1
ATOM 1245 N N . ARG A 1 160 ? 5.963 1.280 -5.127 1.00 92.75 160 ARG A N 1
ATOM 1246 C CA . ARG A 1 160 ? 6.635 0.765 -3.930 1.00 92.75 160 ARG A CA 1
ATOM 1247 C C . ARG A 1 160 ? 6.976 1.921 -3.002 1.00 92.75 160 ARG A C 1
ATOM 1249 O O . ARG A 1 160 ? 7.603 2.898 -3.405 1.00 92.75 160 ARG A O 1
ATOM 1256 N N . LEU A 1 161 ? 6.603 1.802 -1.736 1.00 89.12 161 LEU A N 1
ATOM 1257 C CA . LEU A 1 161 ? 6.947 2.801 -0.732 1.00 89.12 161 LEU A CA 1
ATOM 1258 C C . LEU A 1 161 ? 8.309 2.458 -0.120 1.00 89.12 161 LEU A C 1
ATOM 1260 O O . LEU A 1 161 ? 8.434 1.466 0.591 1.00 89.12 161 LEU A O 1
ATOM 1264 N N . ALA A 1 162 ? 9.317 3.287 -0.397 1.00 76.75 162 ALA A N 1
ATOM 1265 C CA . ALA A 1 162 ? 10.671 3.133 0.147 1.00 76.75 162 ALA A CA 1
ATOM 1266 C C . ALA A 1 162 ? 10.831 3.707 1.568 1.00 76.75 162 ALA A C 1
ATOM 1268 O O . ALA A 1 162 ? 11.814 3.422 2.248 1.00 76.75 162 ALA A O 1
ATOM 1269 N N . ASP A 1 163 ? 9.878 4.524 2.022 1.00 70.88 163 ASP A N 1
ATOM 1270 C CA . ASP A 1 163 ? 9.979 5.193 3.314 1.00 70.88 163 ASP A CA 1
ATOM 1271 C C . ASP A 1 163 ? 9.789 4.228 4.484 1.00 70.88 163 ASP A C 1
ATOM 1273 O O . ASP A 1 163 ? 8.906 3.361 4.469 1.00 70.88 163 ASP A O 1
ATOM 1277 N N . ILE A 1 164 ? 10.548 4.475 5.554 1.00 74.44 164 ILE A N 1
ATOM 1278 C CA . ILE A 1 164 ? 10.333 3.826 6.846 1.00 74.44 164 ILE A CA 1
ATOM 1279 C C . ILE A 1 164 ? 8.916 4.150 7.308 1.00 74.44 164 ILE A C 1
ATOM 1281 O O . ILE A 1 164 ? 8.484 5.308 7.351 1.00 74.44 164 ILE A O 1
ATOM 1285 N N . GLU A 1 165 ? 8.178 3.096 7.624 1.00 78.06 165 GLU A N 1
ATOM 1286 C CA . GLU A 1 165 ? 6.838 3.217 8.153 1.00 78.06 165 GLU A CA 1
ATOM 1287 C C . GLU A 1 165 ? 6.880 3.918 9.512 1.00 78.06 165 GLU A C 1
ATOM 1289 O O . GLU A 1 165 ? 7.599 3.507 10.422 1.00 78.06 165 GLU A O 1
ATOM 1294 N N . ARG A 1 166 ? 6.123 5.010 9.643 1.00 84.94 166 ARG A N 1
ATOM 1295 C CA . ARG A 1 166 ? 6.055 5.744 10.906 1.00 84.94 166 ARG A CA 1
ATOM 1296 C C . ARG A 1 166 ? 4.925 5.187 11.747 1.00 84.94 166 ARG A C 1
ATOM 1298 O O . ARG A 1 166 ? 3.767 5.258 11.330 1.00 84.94 166 ARG A O 1
ATOM 1305 N N . SER A 1 167 ? 5.275 4.682 12.925 1.00 90.00 167 SER A N 1
ATOM 1306 C CA . SER A 1 167 ? 4.287 4.329 13.938 1.00 90.00 167 SER A CA 1
ATOM 1307 C C . SER A 1 167 ? 3.395 5.535 14.238 1.00 90.00 167 SER A C 1
ATOM 1309 O O . SER A 1 167 ? 3.906 6.655 14.335 1.00 90.00 167 SER A O 1
ATOM 1311 N N . PRO A 1 168 ? 2.073 5.340 14.366 1.00 93.38 168 PRO A N 1
ATOM 1312 C CA . PRO A 1 168 ? 1.199 6.376 14.887 1.00 93.38 168 PRO A CA 1
ATOM 1313 C C . PRO A 1 168 ? 1.391 6.571 16.396 1.00 93.38 168 PRO A C 1
ATOM 1315 O O . PRO A 1 168 ? 0.928 7.575 16.911 1.00 93.38 168 PRO A O 1
ATOM 1318 N N . GLU A 1 169 ? 2.043 5.657 17.120 1.00 95.50 169 GLU A N 1
ATOM 1319 C CA . GLU A 1 169 ? 2.287 5.813 18.558 1.00 95.50 169 GLU A CA 1
ATOM 1320 C C . GLU A 1 169 ? 3.189 7.020 18.854 1.00 95.50 169 GLU A C 1
ATOM 1322 O O . GLU A 1 169 ? 4.188 7.246 18.175 1.00 95.50 169 GLU A O 1
ATOM 1327 N N . GLY A 1 170 ? 2.812 7.822 19.850 1.00 95.06 170 GLY A N 1
ATOM 1328 C CA . GLY A 1 170 ? 3.485 9.072 20.200 1.00 95.06 170 GLY A CA 1
ATOM 1329 C C . GLY A 1 170 ? 3.168 10.247 19.270 1.00 95.06 170 GLY A C 1
ATOM 1330 O O . GLY A 1 170 ? 3.443 11.386 19.649 1.00 95.06 170 GLY A O 1
ATOM 1331 N N . LEU A 1 171 ? 2.557 10.005 18.101 1.00 94.25 171 LEU A N 1
ATOM 1332 C CA . LEU A 1 171 ? 2.319 11.018 17.074 1.00 94.25 171 LEU A CA 1
ATOM 1333 C C . LEU A 1 171 ? 1.467 12.168 17.611 1.00 94.25 171 LEU A C 1
ATOM 1335 O O . LEU A 1 171 ? 0.352 11.950 18.097 1.00 94.25 171 LEU A O 1
ATOM 1339 N N . HIS A 1 172 ? 1.958 13.396 17.441 1.00 94.38 172 HIS A N 1
ATOM 1340 C CA . HIS A 1 172 ? 1.184 14.600 17.699 1.00 94.38 172 HIS A CA 1
ATOM 1341 C C . HIS A 1 172 ? 0.431 15.055 16.444 1.00 94.38 172 HIS A C 1
ATOM 1343 O O . HIS A 1 172 ? 0.923 14.963 15.315 1.00 94.38 172 HIS A O 1
ATOM 1349 N N . ARG A 1 173 ? -0.769 15.617 16.610 1.00 91.69 173 ARG A N 1
ATOM 1350 C CA . ARG A 1 173 ? -1.596 16.078 15.481 1.00 91.69 173 ARG A CA 1
ATOM 1351 C C . ARG A 1 173 ? -0.902 17.136 14.623 1.00 91.69 173 ARG A C 1
ATOM 1353 O O . ARG A 1 173 ? -1.113 17.165 13.411 1.00 91.69 173 ARG A O 1
ATOM 1360 N N . SER A 1 174 ? -0.075 17.979 15.238 1.00 89.94 174 SER A N 1
ATOM 1361 C CA . SER A 1 174 ? 0.752 18.990 14.563 1.00 89.94 174 SER A CA 1
ATOM 1362 C C . SER A 1 174 ? 1.842 18.388 13.671 1.00 89.94 174 SER A C 1
ATOM 1364 O O . SER A 1 174 ? 2.268 19.029 12.718 1.00 89.94 174 SER A O 1
ATOM 1366 N N . GLU A 1 175 ? 2.264 17.154 13.941 1.00 88.44 175 GLU A N 1
ATOM 1367 C CA . GLU A 1 175 ? 3.384 16.472 13.276 1.00 88.44 175 GLU A CA 1
ATOM 1368 C C . GLU A 1 175 ? 2.922 15.476 12.203 1.00 88.44 175 GLU A C 1
ATOM 1370 O O . GLU A 1 175 ? 3.734 14.906 11.475 1.00 88.44 175 GLU A O 1
ATOM 1375 N N . ARG A 1 176 ? 1.604 15.271 12.078 1.00 86.56 176 ARG A N 1
ATOM 1376 C CA . ARG A 1 176 ? 0.973 14.305 11.163 1.00 86.56 176 ARG A CA 1
ATOM 1377 C C . ARG A 1 176 ? 1.441 14.446 9.706 1.00 86.56 176 ARG A C 1
ATOM 1379 O O . ARG A 1 176 ? 1.479 13.459 8.970 1.00 86.56 176 ARG A O 1
ATOM 1386 N N . GLY A 1 177 ? 1.739 15.670 9.267 1.00 79.75 177 GLY A N 1
ATOM 1387 C CA . GLY A 1 177 ? 1.960 15.981 7.854 1.00 79.75 177 GLY A CA 1
ATOM 1388 C C . GLY A 1 177 ? 0.702 15.698 7.031 1.00 79.75 177 GLY A C 1
ATOM 1389 O O . GLY A 1 177 ? -0.405 16.011 7.473 1.00 79.75 177 GLY A O 1
ATOM 1390 N N . GLU A 1 178 ? 0.854 15.091 5.853 1.00 73.94 178 GLU A N 1
ATOM 1391 C CA . GLU A 1 178 ? -0.263 14.733 4.963 1.00 73.94 178 GLU A CA 1
ATOM 1392 C C . GLU A 1 178 ? -0.754 13.286 5.120 1.00 73.94 178 GLU A C 1
ATOM 1394 O O . GLU A 1 178 ? -1.878 12.983 4.719 1.00 73.94 178 GLU A O 1
ATOM 1399 N N . GLY A 1 179 ? 0.021 12.420 5.782 1.00 73.44 179 GLY A N 1
ATOM 1400 C CA . GLY A 1 179 ? -0.266 10.988 5.906 1.00 73.44 179 GLY A CA 1
ATOM 1401 C C . GLY A 1 179 ? -1.521 10.655 6.720 1.00 73.44 179 GLY A C 1
ATOM 1402 O O . GLY A 1 179 ? -1.923 11.392 7.626 1.00 73.44 179 GLY A O 1
ATOM 1403 N N . TYR A 1 180 ? -2.136 9.520 6.403 1.00 85.69 180 TYR A N 1
ATOM 1404 C CA . TYR A 1 180 ? -3.251 8.940 7.155 1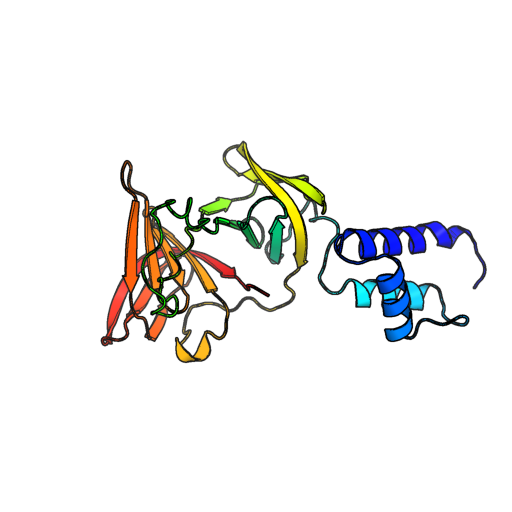.00 85.69 180 TYR A CA 1
ATOM 1405 C C . TYR A 1 180 ? -2.843 7.564 7.671 1.00 85.69 180 TYR A C 1
ATOM 1407 O O . TYR A 1 180 ? -2.016 6.904 7.052 1.00 85.69 180 TYR A O 1
ATOM 1415 N N . TRP A 1 181 ? -3.437 7.100 8.765 1.00 90.44 181 TRP A N 1
ATOM 1416 C CA . TRP A 1 181 ? -3.258 5.723 9.226 1.00 90.44 181 TRP A CA 1
ATOM 1417 C C . TRP A 1 181 ? -4.603 5.013 9.269 1.00 90.44 181 TRP A C 1
ATOM 1419 O O . TRP A 1 181 ? -5.593 5.582 9.733 1.00 90.44 181 TRP A O 1
ATOM 1429 N N . CYS A 1 182 ? -4.626 3.769 8.795 1.00 91.81 182 CYS A N 1
ATOM 1430 C CA . CYS A 1 182 ? -5.633 2.800 9.207 1.00 91.81 182 CYS A CA 1
ATOM 1431 C C . CYS A 1 182 ? -5.154 2.166 10.501 1.00 91.81 182 CYS A C 1
ATOM 1433 O O . CYS A 1 182 ? -4.021 1.692 10.533 1.00 91.81 182 CYS A O 1
ATOM 1435 N N . ILE A 1 183 ? -6.001 2.101 11.517 1.00 93.88 183 ILE A N 1
ATOM 1436 C CA . ILE A 1 183 ? -5.745 1.322 12.724 1.00 93.88 183 ILE A CA 1
ATOM 1437 C C . ILE A 1 183 ? -6.900 0.334 12.849 1.00 93.88 183 ILE A C 1
ATOM 1439 O O . ILE A 1 183 ? -8.053 0.741 12.992 1.00 93.88 183 ILE A O 1
ATOM 1443 N N . ASP A 1 184 ? -6.594 -0.949 12.713 1.00 93.62 184 ASP A N 1
ATOM 1444 C CA . ASP A 1 184 ? -7.537 -2.040 12.943 1.00 93.62 184 ASP A CA 1
ATOM 1445 C C . ASP A 1 184 ? -7.389 -2.460 14.404 1.00 93.62 184 ASP A C 1
ATOM 1447 O O . ASP A 1 184 ? -6.280 -2.747 14.867 1.00 93.62 184 ASP A O 1
ATOM 1451 N N . VAL A 1 185 ? -8.492 -2.433 15.141 1.00 95.00 185 VAL A N 1
ATOM 1452 C CA . VAL A 1 185 ? -8.540 -2.887 16.531 1.00 95.00 185 VAL A CA 1
ATOM 1453 C C . VAL A 1 185 ? -9.567 -4.010 16.652 1.00 95.00 185 VAL A C 1
ATOM 1455 O O . VAL A 1 185 ? -10.365 -4.241 15.742 1.00 95.00 185 VAL A O 1
ATOM 1458 N N . GLU A 1 186 ? -9.542 -4.726 17.769 1.00 93.00 186 GLU A N 1
ATOM 1459 C CA . GLU A 1 186 ? -10.531 -5.764 18.069 1.00 93.00 186 GLU A CA 1
ATOM 1460 C C . GLU A 1 186 ? -11.983 -5.228 18.076 1.00 93.00 186 GLU A C 1
ATOM 1462 O O . GLU A 1 186 ? -12.240 -4.021 18.036 1.00 93.00 186 GLU A O 1
ATOM 1467 N N . ASP A 1 187 ? -12.955 -6.142 18.127 1.00 87.25 187 ASP A N 1
ATOM 1468 C CA . ASP A 1 187 ? -14.396 -5.846 18.178 1.00 87.25 187 ASP A CA 1
ATOM 1469 C C . ASP A 1 187 ? -14.968 -5.112 16.951 1.00 87.25 187 ASP A C 1
ATOM 1471 O O . ASP A 1 187 ? -15.885 -4.291 17.068 1.00 87.25 187 ASP A O 1
ATOM 1475 N N . ASP A 1 188 ? -14.474 -5.438 15.749 1.00 85.75 188 ASP A N 1
ATOM 1476 C CA . ASP A 1 188 ? -15.026 -4.925 14.484 1.00 85.75 188 ASP A CA 1
ATOM 1477 C C . ASP A 1 188 ? -14.955 -3.380 14.372 1.00 85.75 188 ASP A C 1
ATOM 1479 O O . ASP A 1 188 ? -15.784 -2.725 13.713 1.00 85.75 188 ASP A O 1
ATOM 1483 N N . VAL A 1 189 ? -13.951 -2.780 15.023 1.00 90.44 189 VAL A N 1
ATOM 1484 C CA . VAL A 1 189 ? -13.689 -1.339 15.008 1.00 90.44 189 VAL A CA 1
ATOM 1485 C C . VAL A 1 189 ? -12.456 -1.028 14.165 1.00 90.44 189 VAL A C 1
ATOM 1487 O O . VAL A 1 189 ? -11.372 -1.566 14.357 1.00 90.44 189 VAL A O 1
ATOM 1490 N N . ARG A 1 190 ? -12.615 -0.079 13.243 1.00 92.19 190 ARG A N 1
ATOM 1491 C CA . ARG A 1 190 ? -11.526 0.481 12.437 1.00 92.19 190 ARG A CA 1
ATOM 1492 C C . ARG A 1 190 ? -11.454 1.967 12.641 1.00 92.19 190 ARG A C 1
ATOM 1494 O O . ARG A 1 190 ? -12.482 2.642 12.631 1.00 92.19 190 ARG A O 1
ATOM 1501 N N . LEU A 1 191 ? -10.246 2.485 12.769 1.00 92.62 191 LEU A N 1
ATOM 1502 C CA . LEU A 1 191 ? -10.016 3.906 12.908 1.00 92.62 191 LEU A CA 1
ATOM 1503 C C . LEU A 1 191 ? -9.211 4.438 11.733 1.00 92.62 191 LEU A C 1
ATOM 1505 O O . LEU A 1 191 ? -8.216 3.849 11.314 1.00 92.62 191 LEU A O 1
ATOM 1509 N N . GLN A 1 192 ? -9.637 5.583 11.217 1.00 91.69 192 GLN A N 1
ATOM 1510 C CA . GLN A 1 192 ? -8.824 6.406 10.339 1.00 91.69 192 GLN A CA 1
ATOM 1511 C C . GLN A 1 192 ? -8.236 7.548 11.167 1.00 91.69 192 GLN A C 1
ATOM 1513 O O . GLN A 1 192 ? -8.965 8.432 11.621 1.00 91.69 192 GLN A O 1
ATOM 1518 N N . LEU A 1 193 ? -6.915 7.549 11.336 1.00 91.81 193 LEU A N 1
ATOM 1519 C CA . LEU A 1 193 ? -6.180 8.649 11.950 1.00 91.81 193 LEU A CA 1
ATOM 1520 C C . LEU A 1 193 ? -5.742 9.625 10.854 1.00 91.81 193 LEU A C 1
ATOM 1522 O O . LEU A 1 193 ? -4.841 9.343 10.063 1.00 91.81 193 LEU A O 1
ATOM 1526 N N . GLY A 1 194 ? -6.410 10.771 10.784 1.00 89.44 194 GLY A N 1
ATOM 1527 C CA . GLY A 1 194 ? -6.125 11.836 9.828 1.00 89.44 194 GLY A CA 1
ATOM 1528 C C . GLY A 1 194 ? -6.195 13.206 10.487 1.00 89.44 194 GLY A C 1
ATOM 1529 O O . GLY A 1 194 ? -5.740 13.403 11.612 1.00 89.44 194 GLY A O 1
ATOM 1530 N N . ARG A 1 195 ? -6.822 14.171 9.801 1.00 87.25 195 ARG A N 1
ATOM 1531 C CA . ARG A 1 195 ? -7.154 15.479 10.400 1.00 87.25 195 ARG A CA 1
ATOM 1532 C C . ARG A 1 195 ? -8.050 15.345 11.632 1.00 87.25 195 ARG A C 1
ATOM 1534 O O . ARG A 1 195 ? -7.959 16.171 12.535 1.00 87.25 195 ARG A O 1
ATOM 1541 N N . GLU A 1 196 ? -8.902 14.332 11.634 1.00 91.38 196 GLU A N 1
ATOM 1542 C CA . GLU A 1 196 ? -9.713 13.874 12.757 1.00 91.38 196 GLU A CA 1
ATOM 1543 C C . GLU A 1 196 ? -9.441 12.381 12.956 1.00 91.38 196 GLU A C 1
ATOM 1545 O O . GLU A 1 196 ? -8.899 11.724 12.061 1.00 91.38 196 GLU A O 1
ATOM 1550 N N . LEU A 1 197 ? -9.801 11.861 14.124 1.00 92.62 197 LEU A N 1
ATOM 1551 C CA . LEU A 1 197 ? -9.833 10.430 14.375 1.00 92.62 197 LEU A CA 1
ATOM 1552 C C . LEU A 1 197 ? -11.250 9.961 14.069 1.00 92.62 197 LEU A C 1
ATOM 1554 O O . LEU A 1 197 ? -12.184 10.364 14.759 1.00 92.62 19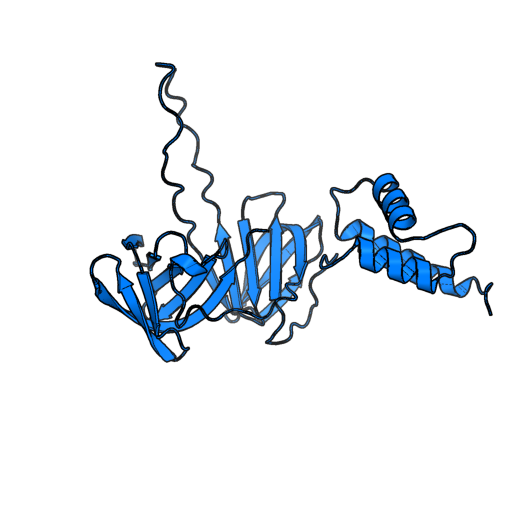7 LEU A O 1
ATOM 1558 N N . VAL A 1 198 ? -11.418 9.141 13.040 1.00 91.94 198 VAL A N 1
ATOM 1559 C CA . VAL A 1 198 ? -12.735 8.636 12.643 1.00 91.94 198 VAL A CA 1
ATOM 1560 C C . VAL A 1 198 ? -12.833 7.163 12.997 1.00 91.94 198 VAL A C 1
ATOM 1562 O O . VAL A 1 198 ? -12.101 6.351 12.446 1.00 91.94 198 VAL A O 1
ATOM 1565 N N . GLU A 1 199 ? -13.745 6.823 13.899 1.00 92.00 199 GLU A N 1
ATOM 1566 C CA . GLU A 1 199 ? -14.105 5.458 14.268 1.00 92.00 199 GLU A CA 1
ATOM 1567 C C . GLU A 1 199 ? -15.217 4.950 13.351 1.00 92.00 199 GLU A C 1
ATOM 1569 O O . GLU A 1 199 ? -16.282 5.561 13.223 1.00 92.00 199 GLU A O 1
ATOM 1574 N N . PHE A 1 200 ? -14.988 3.785 12.764 1.00 89.31 200 PHE A N 1
ATOM 1575 C CA . PHE A 1 200 ? -15.964 2.997 12.037 1.00 89.31 200 PHE A CA 1
ATOM 1576 C C . PHE A 1 200 ? -16.220 1.717 12.815 1.00 89.31 200 PHE A C 1
ATOM 1578 O O . PHE A 1 200 ? -15.312 0.909 12.989 1.00 89.31 200 PHE A O 1
ATOM 1585 N N . ARG A 1 201 ? -17.464 1.504 13.242 1.00 87.06 201 ARG A N 1
ATOM 1586 C CA . ARG A 1 201 ? -17.866 0.253 13.884 1.00 87.06 201 ARG A CA 1
ATOM 1587 C C . ARG A 1 201 ? -18.804 -0.513 12.975 1.00 87.06 201 ARG A C 1
ATOM 1589 O O . ARG A 1 201 ? -19.830 0.022 12.528 1.00 87.06 201 ARG A O 1
ATOM 1596 N N . ARG A 1 202 ? -18.469 -1.771 12.704 1.00 79.38 202 ARG A N 1
ATOM 1597 C CA . ARG A 1 202 ? -19.346 -2.666 11.953 1.00 79.38 202 ARG A CA 1
ATOM 1598 C C . ARG A 1 202 ? -20.387 -3.253 12.907 1.00 79.38 202 ARG A C 1
ATOM 1600 O O . ARG A 1 202 ? -20.061 -3.925 13.872 1.00 79.38 202 ARG A O 1
ATOM 1607 N N . GLY A 1 203 ? -21.662 -2.987 12.639 1.00 70.06 203 GLY A N 1
ATOM 1608 C CA . GLY A 1 203 ? -22.775 -3.708 13.257 1.00 70.06 203 GLY A CA 1
ATOM 1609 C C . GLY A 1 203 ? -23.389 -4.704 12.275 1.00 70.06 203 GLY A C 1
ATOM 1610 O O . GLY A 1 203 ? -23.206 -4.582 11.064 1.00 70.06 203 GLY A O 1
ATOM 1611 N N . ARG A 1 204 ? -24.183 -5.659 12.778 1.00 60.19 204 ARG A N 1
ATOM 1612 C CA . ARG A 1 204 ? -24.851 -6.687 11.949 1.00 60.19 204 ARG A CA 1
ATOM 1613 C C . ARG A 1 204 ? -25.817 -6.118 10.896 1.00 60.19 204 ARG A C 1
ATOM 1615 O O . ARG A 1 204 ? -26.045 -6.761 9.880 1.00 60.19 204 ARG A O 1
ATOM 1622 N N . ARG A 1 205 ? -26.417 -4.946 11.148 1.00 54.12 205 ARG A N 1
ATOM 1623 C CA . ARG A 1 205 ? -27.411 -4.297 10.257 1.00 54.12 205 ARG A CA 1
ATOM 1624 C C . ARG A 1 205 ? -27.187 -2.799 10.044 1.00 54.12 205 ARG A C 1
ATOM 1626 O O . ARG A 1 205 ? -27.717 -2.230 9.099 1.00 54.12 205 ARG A O 1
ATOM 1633 N N . THR A 1 206 ? -26.401 -2.161 10.905 1.00 55.50 206 THR A N 1
ATOM 1634 C CA . THR A 1 206 ? -26.102 -0.729 10.852 1.00 55.50 206 THR A CA 1
ATOM 1635 C C . THR A 1 206 ? -24.648 -0.512 11.237 1.00 55.50 206 THR A C 1
ATOM 1637 O O . THR A 1 206 ? -24.216 -0.927 12.309 1.00 55.50 206 THR A O 1
ATOM 1640 N N . SER A 1 207 ? -23.891 0.146 10.372 1.00 71.44 207 SER A N 1
ATOM 1641 C CA . SER A 1 207 ? -22.559 0.666 10.691 1.00 71.44 207 SER A CA 1
ATOM 1642 C C . SER A 1 207 ? -22.677 2.013 11.400 1.00 71.44 207 SER A C 1
ATOM 1644 O O . SER A 1 207 ? -23.427 2.862 10.909 1.00 71.44 207 SER A O 1
ATOM 1646 N N . SER A 1 208 ? -21.914 2.253 12.465 1.00 82.31 208 SER A N 1
ATOM 1647 C CA . SER A 1 208 ? -21.793 3.592 13.051 1.00 82.31 208 SER A CA 1
ATOM 1648 C C . SER A 1 208 ? -20.476 4.250 12.638 1.00 82.31 208 SER A C 1
ATOM 1650 O O . SER A 1 208 ? -19.481 3.585 12.340 1.00 82.31 208 SER A O 1
ATOM 1652 N N . THR A 1 209 ? -20.493 5.578 12.558 1.00 87.06 209 THR A N 1
ATOM 1653 C CA . THR A 1 209 ? -19.310 6.394 12.287 1.00 87.06 209 THR A CA 1
ATOM 1654 C C . THR A 1 209 ? -19.279 7.522 13.307 1.00 87.06 209 THR A C 1
ATOM 1656 O O . THR A 1 209 ? -20.284 8.212 13.481 1.00 87.06 209 THR A O 1
ATOM 1659 N N . ARG A 1 210 ? -18.160 7.676 14.015 1.00 89.50 210 ARG A N 1
ATOM 1660 C CA . ARG A 1 210 ? -17.945 8.736 15.008 1.00 89.50 210 ARG A CA 1
ATOM 1661 C C . ARG A 1 210 ? -16.626 9.431 14.722 1.00 89.50 210 ARG A C 1
ATOM 1663 O O . ARG A 1 210 ? -15.637 8.761 14.455 1.00 89.50 210 ARG A O 1
ATOM 1670 N N . SER A 1 211 ? -16.611 10.755 14.802 1.00 91.69 211 SER A N 1
ATOM 1671 C CA . SER A 1 211 ? -15.393 11.547 14.634 1.00 91.69 211 SER A CA 1
ATOM 1672 C C . SER A 1 211 ? -14.995 12.188 15.952 1.00 91.69 211 SER A C 1
ATOM 1674 O O . SER A 1 211 ? -15.835 12.731 16.669 1.00 91.69 211 SER A O 1
ATOM 1676 N N . TYR A 1 212 ? -13.700 12.164 16.241 1.00 93.06 212 TYR A N 1
ATOM 1677 C CA . TYR A 1 212 ? -13.099 12.773 17.415 1.00 93.06 212 TYR A CA 1
ATOM 1678 C C . TYR A 1 212 ? -12.022 13.763 16.980 1.00 93.06 212 TYR A C 1
ATOM 1680 O O . TYR A 1 212 ? -11.171 13.480 16.129 1.00 93.06 212 TYR A O 1
ATOM 1688 N N . ARG A 1 213 ? -12.015 14.934 17.617 1.00 94.19 213 ARG A N 1
ATOM 1689 C CA . ARG A 1 213 ? -10.855 15.822 17.563 1.00 94.19 213 ARG A CA 1
ATOM 1690 C C . ARG A 1 213 ? -9.788 15.247 18.483 1.00 94.19 213 ARG A C 1
ATOM 1692 O O . ARG A 1 213 ? -10.029 15.097 19.677 1.00 94.19 213 ARG A O 1
ATOM 1699 N N . TRP A 1 214 ? -8.627 14.941 17.925 1.00 95.56 214 TRP A N 1
ATOM 1700 C CA . TRP A 1 214 ? -7.502 14.370 18.656 1.00 95.56 214 TRP A CA 1
ATOM 1701 C C . TRP A 1 214 ? -6.342 15.360 18.772 1.00 95.56 214 TRP A C 1
ATOM 1703 O O . TRP A 1 214 ? -6.320 16.380 18.076 1.00 95.56 214 TRP A O 1
ATOM 1713 N N . GLU A 1 215 ? -5.423 15.065 19.682 1.00 96.69 215 GLU A N 1
ATOM 1714 C CA . GLU A 1 215 ? -4.206 15.832 19.945 1.00 96.69 215 GLU A CA 1
ATOM 1715 C C . GLU A 1 215 ? -2.967 14.939 19.840 1.00 96.69 215 GLU A C 1
ATOM 1717 O O . GLU A 1 215 ? -2.058 15.264 19.081 1.00 96.69 215 GLU A O 1
ATOM 1722 N N . GLN A 1 216 ? -2.962 13.788 20.521 1.00 97.31 216 GLN A N 1
ATOM 1723 C CA . GLN A 1 216 ? -1.829 12.862 20.520 1.00 97.31 216 GLN A CA 1
ATOM 1724 C C . GLN A 1 216 ? -2.289 11.404 20.597 1.00 97.31 216 GLN A C 1
ATOM 1726 O O . GLN A 1 216 ? -3.216 11.083 21.342 1.00 97.31 216 GLN A O 1
ATOM 1731 N N . VAL A 1 217 ? -1.620 10.510 19.874 1.00 97.62 217 VAL A N 1
ATOM 1732 C CA . VAL A 1 217 ? -1.746 9.059 20.075 1.00 97.62 217 VAL A CA 1
ATOM 1733 C C . VAL A 1 217 ? -0.771 8.634 21.169 1.00 97.62 217 VAL A C 1
ATOM 1735 O O . VAL A 1 217 ? 0.426 8.878 21.060 1.00 97.62 217 VAL A O 1
ATOM 1738 N N . LEU A 1 218 ? -1.279 8.021 22.233 1.00 97.75 218 LEU A N 1
ATOM 1739 C CA . LEU A 1 218 ? -0.490 7.656 23.411 1.00 97.75 218 LEU A CA 1
ATOM 1740 C C . LEU A 1 218 ? 0.042 6.226 23.318 1.00 97.75 218 LEU A C 1
ATOM 1742 O O . LEU A 1 218 ? 1.214 6.007 23.581 1.00 97.75 218 LEU A O 1
ATOM 1746 N N . GLU A 1 219 ? -0.806 5.281 22.910 1.00 97.31 219 GLU A N 1
ATOM 1747 C CA . GLU A 1 219 ? -0.465 3.858 22.765 1.00 97.31 219 GLU A CA 1
ATOM 1748 C C . GLU A 1 219 ? -1.095 3.339 21.471 1.00 97.31 219 GLU A C 1
ATOM 1750 O O . GLU A 1 219 ? -2.282 3.580 21.239 1.00 97.31 219 GLU A O 1
ATOM 1755 N N . CYS A 1 220 ? -0.322 2.663 20.614 1.00 96.81 220 CYS A N 1
ATOM 1756 C CA . CYS A 1 220 ? -0.831 2.055 19.377 1.00 96.81 220 CYS A CA 1
ATOM 1757 C C . CYS A 1 220 ? -0.044 0.793 18.961 1.00 96.81 220 CYS A C 1
ATOM 1759 O O . CYS A 1 220 ? -0.014 0.407 17.787 1.00 96.81 220 CYS A O 1
ATOM 1761 N N . SER A 1 221 ? 0.613 0.147 19.917 1.00 95.06 221 SER A N 1
ATOM 1762 C CA . SER A 1 221 ? 1.366 -1.081 19.685 1.00 95.06 221 SER A CA 1
ATOM 1763 C C . SER A 1 221 ? 0.426 -2.279 19.484 1.00 95.06 221 SER A C 1
ATOM 1765 O O . SER A 1 221 ? -0.543 -2.407 20.235 1.00 95.06 221 SER A O 1
ATOM 1767 N N . PRO A 1 222 ? 0.686 -3.177 18.509 1.00 94.56 222 PRO A N 1
ATOM 1768 C CA . PRO A 1 222 ? -0.105 -4.394 18.334 1.00 94.56 222 PRO A CA 1
ATOM 1769 C C . PRO A 1 222 ? -0.221 -5.213 19.630 1.00 94.56 222 PRO A C 1
ATOM 1771 O O . PRO A 1 222 ? 0.767 -5.406 20.336 1.00 94.56 222 PRO A O 1
ATOM 1774 N N . GLY A 1 223 ? -1.429 -5.676 19.948 1.00 96.25 223 GLY A N 1
ATOM 1775 C CA . GLY A 1 223 ? -1.777 -6.378 21.187 1.00 96.25 223 GLY A CA 1
ATOM 1776 C C . GLY A 1 223 ? -2.093 -5.471 22.385 1.00 96.25 223 GLY A C 1
ATOM 1777 O O . GLY A 1 223 ? -2.677 -5.944 23.357 1.00 96.25 223 GLY A O 1
ATOM 1778 N N . ALA A 1 224 ? -1.763 -4.177 22.330 1.00 96.25 224 ALA A N 1
ATOM 1779 C CA . ALA A 1 224 ? -2.086 -3.204 23.375 1.00 96.25 224 ALA A CA 1
ATOM 1780 C C . ALA A 1 224 ? -3.350 -2.398 23.017 1.00 96.25 224 ALA A C 1
ATOM 1782 O O . ALA A 1 224 ? -3.647 -2.221 21.832 1.00 96.25 224 ALA A O 1
ATOM 1783 N N . PRO A 1 225 ? -4.113 -1.887 24.002 1.00 97.25 225 PRO A N 1
ATOM 1784 C CA . PRO A 1 225 ? -5.254 -1.020 23.726 1.00 97.25 225 PRO A CA 1
ATOM 1785 C C . PRO A 1 225 ? -4.813 0.273 23.033 1.00 97.25 225 PRO A C 1
ATOM 1787 O O . PRO A 1 225 ? -3.866 0.931 23.460 1.00 97.25 225 PRO A O 1
ATOM 1790 N N . LEU A 1 226 ? -5.547 0.696 22.002 1.00 98.06 226 LEU A N 1
ATOM 1791 C CA . LEU A 1 226 ? -5.324 2.013 21.405 1.00 98.06 226 LEU A CA 1
ATOM 1792 C C . LEU A 1 226 ? -5.769 3.107 22.382 1.00 98.06 226 LEU A C 1
ATOM 1794 O O . LEU A 1 226 ? -6.939 3.154 22.780 1.00 98.06 226 LEU A O 1
ATOM 1798 N N . ARG A 1 227 ? -4.866 4.038 22.705 1.00 98.06 227 ARG A N 1
ATOM 1799 C CA . ARG A 1 227 ? -5.167 5.217 23.530 1.00 98.06 227 ARG A CA 1
ATOM 1800 C C . ARG A 1 227 ? -4.850 6.502 22.792 1.00 98.06 227 ARG A C 1
ATOM 1802 O O . ARG A 1 227 ? -3.745 6.691 22.292 1.00 98.06 227 ARG A O 1
ATOM 1809 N N . VAL A 1 228 ? -5.813 7.418 22.764 1.00 97.75 228 VAL A N 1
ATOM 1810 C CA . VAL A 1 228 ? -5.685 8.708 22.079 1.00 97.75 228 VAL A CA 1
ATOM 1811 C C . VAL A 1 228 ? -6.146 9.828 23.000 1.00 97.75 228 VAL A C 1
ATOM 1813 O O . VAL A 1 228 ? -7.265 9.799 23.515 1.00 97.75 228 VAL A O 1
ATOM 1816 N N . ARG A 1 229 ? -5.305 10.848 23.177 1.00 98.00 229 ARG A N 1
ATOM 1817 C CA . ARG A 1 229 ? -5.698 12.105 23.813 1.00 98.00 229 ARG A CA 1
ATOM 1818 C C . ARG A 1 229 ? -6.521 12.925 22.828 1.00 98.00 229 ARG A C 1
ATOM 1820 O O . ARG A 1 229 ? -6.081 13.221 21.714 1.00 98.00 229 ARG A O 1
ATOM 1827 N N . THR A 1 230 ? -7.732 13.277 23.233 1.00 96.19 230 TH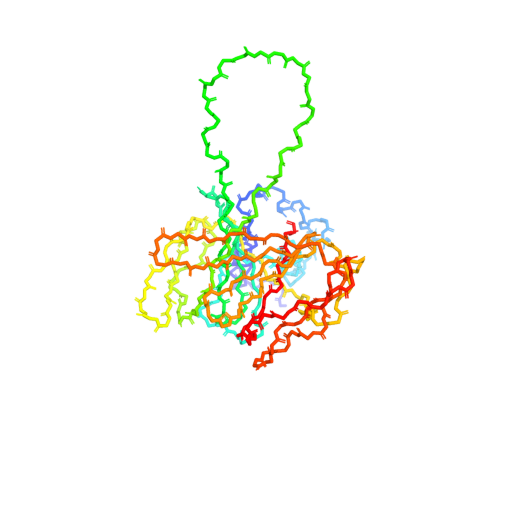R A N 1
ATOM 1828 C CA . THR A 1 230 ? -8.611 14.172 22.479 1.00 96.19 230 THR A CA 1
ATOM 1829 C C . THR A 1 230 ? -8.198 15.628 22.667 1.00 96.19 230 THR A C 1
ATOM 1831 O O . THR A 1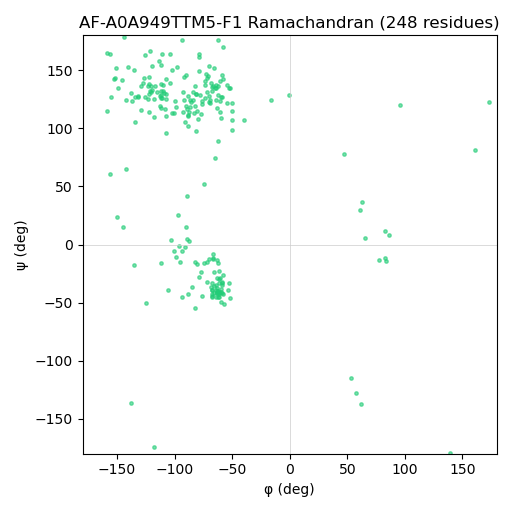 230 ? -7.555 15.971 23.651 1.00 96.19 230 THR A O 1
ATOM 1834 N N . ALA A 1 231 ? -8.632 16.515 21.771 1.00 91.12 231 ALA A N 1
ATOM 1835 C CA . ALA A 1 231 ? -8.373 17.954 21.900 1.00 91.12 231 ALA A CA 1
ATOM 1836 C C . ALA A 1 231 ? -9.020 18.594 23.150 1.00 91.12 231 ALA A C 1
ATOM 1838 O O . ALA A 1 231 ? -8.703 19.728 23.486 1.00 91.12 231 ALA A O 1
ATOM 1839 N N . GLY A 1 232 ? -9.945 17.892 23.817 1.00 88.88 232 GLY A N 1
ATOM 1840 C CA . GLY A 1 232 ? -10.517 18.306 25.101 1.00 88.88 232 GLY A CA 1
ATOM 1841 C C . GLY A 1 232 ? -9.735 17.804 26.321 1.00 88.88 232 GLY A C 1
ATOM 1842 O O . GLY A 1 232 ? -10.214 17.962 27.437 1.00 88.88 232 GLY A O 1
ATOM 1843 N N . GLY A 1 233 ? -8.586 17.148 26.125 1.00 89.69 233 GLY A N 1
ATOM 1844 C CA . GLY A 1 233 ? -7.758 16.574 27.191 1.00 89.69 233 GLY A CA 1
ATOM 1845 C C . GLY A 1 233 ? -8.202 15.189 27.683 1.00 89.69 233 GLY A C 1
ATOM 1846 O O . GLY A 1 233 ? -7.435 14.514 28.365 1.00 89.69 233 GLY A O 1
ATOM 1847 N N . GLU A 1 234 ? -9.398 14.719 27.308 1.00 95.75 234 GLU A N 1
ATOM 1848 C CA . GLU A 1 234 ? -9.876 13.366 27.629 1.00 95.75 234 GLU A CA 1
ATOM 1849 C C . GLU A 1 234 ? -9.028 12.309 26.907 1.00 95.75 234 GLU A C 1
ATOM 1851 O O . GLU A 1 234 ? -8.766 12.434 25.706 1.00 95.75 234 GLU A O 1
ATOM 1856 N N . ILE A 1 235 ? -8.658 11.238 27.614 1.00 97.56 235 ILE A N 1
ATOM 1857 C CA . ILE A 1 235 ? -8.041 10.049 27.019 1.00 97.56 235 ILE A CA 1
ATOM 1858 C C . ILE A 1 235 ? -9.145 9.077 26.607 1.00 97.56 235 ILE A C 1
ATOM 1860 O O . ILE A 1 235 ? -9.873 8.547 27.444 1.00 97.56 235 ILE A O 1
ATOM 1864 N N . ARG A 1 236 ? -9.247 8.820 25.305 1.00 96.19 236 ARG A N 1
ATOM 1865 C CA . ARG A 1 236 ? -10.131 7.801 24.735 1.00 96.19 236 ARG A CA 1
ATOM 1866 C C . ARG A 1 236 ? -9.365 6.495 24.583 1.00 96.19 236 ARG A C 1
ATOM 1868 O O . ARG A 1 236 ? -8.271 6.491 24.021 1.00 96.19 236 ARG A O 1
ATOM 1875 N N . GLN A 1 237 ? -9.965 5.405 25.049 1.00 97.00 237 GLN A N 1
ATOM 1876 C CA . GLN A 1 2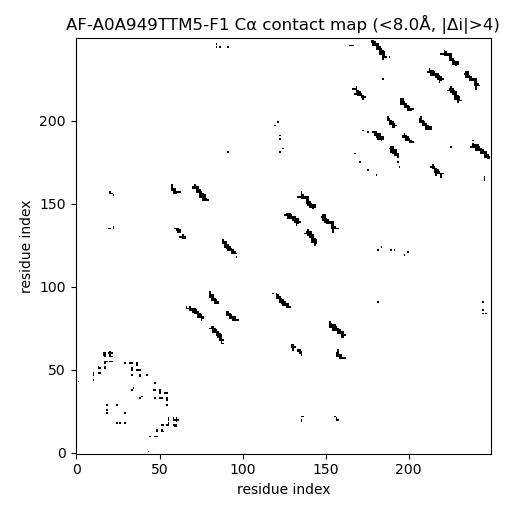37 ? -9.453 4.048 24.883 1.00 97.00 237 GLN A CA 1
ATOM 1877 C C . GLN A 1 237 ? -10.351 3.262 23.919 1.00 97.00 237 GLN A C 1
ATOM 1879 O O . GLN A 1 237 ? -11.578 3.334 24.018 1.00 97.00 237 GLN A O 1
ATOM 1884 N N . PHE A 1 238 ? -9.733 2.507 23.014 1.00 95.94 238 PHE A N 1
ATOM 1885 C CA . PHE A 1 238 ? -10.387 1.555 22.114 1.00 95.94 238 PHE A CA 1
ATOM 1886 C C . PHE A 1 238 ? -9.881 0.127 22.393 1.00 95.94 238 PHE A C 1
ATOM 1888 O O . PHE A 1 238 ? -9.159 -0.092 23.368 1.00 95.94 238 PHE A O 1
ATOM 1895 N N . GLY A 1 239 ? -10.293 -0.844 21.570 1.00 95.62 239 GLY A N 1
ATOM 1896 C CA . GLY A 1 239 ? -9.845 -2.238 21.672 1.00 95.62 239 GLY A CA 1
ATOM 1897 C C . GLY A 1 239 ? -8.339 -2.413 21.451 1.00 95.62 239 GLY A C 1
ATOM 1898 O O . GLY A 1 239 ? -7.626 -1.452 21.130 1.00 95.62 239 GLY A O 1
ATOM 1899 N N . ALA A 1 240 ? -7.859 -3.647 21.620 1.00 97.12 240 ALA A N 1
ATOM 1900 C CA . ALA A 1 240 ? -6.467 -3.978 21.347 1.00 97.12 240 ALA A CA 1
ATOM 1901 C C . ALA A 1 240 ? -6.152 -3.781 19.859 1.00 97.12 240 ALA A C 1
ATOM 1903 O O . ALA A 1 240 ? -6.954 -4.127 18.990 1.00 97.12 240 ALA A O 1
ATOM 1904 N N . VAL A 1 241 ? -4.996 -3.195 19.557 1.00 97.00 241 VAL A N 1
ATOM 1905 C CA . VAL A 1 241 ? -4.546 -2.973 18.184 1.00 97.00 241 VAL A CA 1
ATOM 1906 C C . VAL A 1 241 ? -4.204 -4.313 17.552 1.00 97.00 241 VAL A C 1
ATOM 1908 O O . VAL A 1 241 ? -3.324 -5.023 18.026 1.00 97.00 241 VAL A O 1
ATOM 1911 N N . VAL A 1 242 ? -4.864 -4.641 16.447 1.00 94.00 242 VAL A N 1
ATOM 1912 C CA . VAL A 1 242 ? -4.522 -5.809 15.630 1.00 94.00 242 VAL A CA 1
ATOM 1913 C C . VAL A 1 242 ? -3.364 -5.438 14.713 1.00 94.00 242 VAL A C 1
ATOM 1915 O O . VAL A 1 242 ? -2.315 -6.078 14.704 1.00 94.00 242 VAL A O 1
ATOM 1918 N N . THR A 1 243 ? -3.540 -4.360 13.950 1.00 92.56 243 THR A N 1
ATOM 1919 C CA . THR A 1 243 ? -2.529 -3.844 13.033 1.00 92.56 243 THR A CA 1
ATOM 1920 C C . THR A 1 243 ? -2.802 -2.382 12.719 1.00 92.56 243 THR A C 1
ATOM 1922 O O . THR A 1 243 ? -3.894 -1.854 12.935 1.00 92.56 243 THR A O 1
ATOM 1925 N N . TRP A 1 244 ? -1.808 -1.716 12.159 1.00 92.44 244 TRP A N 1
ATOM 1926 C CA . TRP A 1 244 ? -1.976 -0.403 11.571 1.00 92.44 244 TRP A CA 1
ATOM 1927 C C . TRP A 1 244 ? -1.158 -0.313 10.287 1.00 92.44 244 TRP A C 1
ATOM 1929 O O . TRP A 1 244 ? -0.169 -1.027 10.099 1.00 92.44 244 TRP A O 1
ATOM 1939 N N . VAL A 1 245 ? -1.614 0.545 9.378 1.00 89.31 245 VAL A N 1
ATOM 1940 C CA . VAL A 1 245 ? -0.981 0.772 8.077 1.00 89.31 245 VAL A CA 1
ATOM 1941 C C . VAL A 1 245 ? -0.969 2.263 7.798 1.00 89.31 245 VAL A C 1
ATOM 1943 O O . VAL A 1 245 ? -2.021 2.912 7.785 1.00 89.31 245 VAL A O 1
ATOM 1946 N N . GLN A 1 246 ? 0.222 2.807 7.551 1.00 86.19 246 GLN A N 1
ATOM 1947 C CA . GLN A 1 246 ? 0.357 4.184 7.088 1.00 86.19 246 GLN A CA 1
ATOM 1948 C C . GLN A 1 246 ? 0.043 4.284 5.591 1.00 86.19 246 GLN A C 1
ATOM 1950 O O . GLN A 1 246 ? 0.647 3.601 4.762 1.00 86.19 246 GLN A O 1
ATOM 1955 N N . ILE A 1 247 ? -0.840 5.216 5.250 1.00 78.69 247 ILE A N 1
ATOM 1956 C CA . ILE A 1 247 ? -1.255 5.557 3.893 1.00 78.69 247 ILE A CA 1
ATOM 1957 C C . ILE A 1 247 ? -0.690 6.920 3.524 1.00 78.69 247 ILE A C 1
ATOM 1959 O O . ILE A 1 247 ? -0.863 7.911 4.242 1.00 78.69 247 ILE A O 1
ATOM 1963 N N . LYS A 1 248 ? -0.055 6.970 2.357 1.00 70.56 248 LYS A N 1
ATOM 1964 C CA . LYS A 1 248 ? 0.326 8.209 1.690 1.00 70.56 248 LYS A CA 1
ATOM 1965 C C . LYS A 1 248 ? -0.515 8.330 0.424 1.00 70.56 248 LYS A C 1
ATOM 1967 O O . LYS A 1 248 ? -0.450 7.457 -0.434 1.00 70.56 248 LYS A O 1
ATOM 1972 N N . ASP A 1 249 ? -1.332 9.375 0.348 1.00 58.28 249 ASP A N 1
ATOM 1973 C CA . ASP A 1 249 ? -1.854 9.855 -0.933 1.00 58.28 249 ASP A CA 1
ATOM 1974 C C . ASP A 1 249 ? -0.710 10.719 -1.483 1.00 58.28 249 ASP A C 1
ATOM 1976 O O . ASP A 1 249 ? -0.486 11.804 -0.953 1.00 58.28 249 ASP A O 1
ATOM 1980 N N . GLN A 1 250 ? 0.116 10.163 -2.379 1.00 49.75 250 GLN A N 1
ATOM 1981 C CA . GLN A 1 250 ? 1.101 10.954 -3.131 1.00 49.75 250 GLN A CA 1
ATOM 1982 C C . GLN A 1 250 ? 0.415 11.657 -4.294 1.00 49.75 250 GLN A C 1
ATOM 1984 O O . GLN A 1 250 ? -0.363 10.963 -4.995 1.00 49.75 250 GLN A O 1
#

Foldseek 3Di:
DQDDCVCVVVLVVLLVFLCLQAVVDDSVVLVVQLVVQVDDPPDGSVSSSVSSCVSSPQWTQFDDFAFDQAWWKWWQADPARWIWIDHRFKIKIWHQPPPPDPPPPDDDDDDDDDPDPRPDTDIDIFGFDGFPTTGAQAFGWTAGPVRDIDGDHHTPHMGIDPDDFDDLAFDFLVRCPQKWKWWDFPQQWIWIRGCWTWIWHDDPVDIDIDTFAFTGFHDRDAQQWTWTQGPVRDIDTDHGTNDMDMDDPD

Mean predicted aligned error: 8.6 Å

Solvent-accessible surface area (backbone atoms only — not comparable to full-atom values): 14144 Å² total; per-residue (Å²): 133,94,77,63,72,85,53,51,64,61,55,52,49,48,50,48,44,36,46,48,21,36,72,88,58,56,69,71,56,55,58,51,47,30,46,77,59,67,48,55,99,83,54,52,70,67,54,46,51,49,24,40,47,58,73,32,58,55,42,32,32,50,63,68,69,73,69,50,77,83,40,34,38,42,36,38,35,74,79,44,71,38,45,35,41,37,44,31,45,44,35,39,39,29,48,52,72,67,77,71,72,79,69,92,69,75,90,81,81,95,82,72,83,86,80,70,78,78,76,81,58,60,70,46,78,50,50,51,65,42,58,76,36,47,34,42,78,30,62,30,31,37,27,31,75,87,71,51,76,46,75,80,43,32,25,48,36,33,35,50,58,86,69,83,84,69,70,63,48,65,38,39,61,89,70,49,76,88,46,34,32,46,36,39,28,50,88,57,30,37,33,40,44,53,99,39,35,35,41,37,36,66,46,100,88,55,70,50,76,49,78,42,62,54,39,33,28,66,36,56,52,68,75,35,50,30,29,32,30,26,67,85,71,51,75,46,77,55,45,36,19,68,46,72,47,78,44,73,90,127

Secondary structure (DSSP, 8-state):
-TT-GGGHHHHHHHHHHHHHT-TTS-HHHHHHHHHHTT--TT--HHHHHHHHHHHHTTEESB--SS--TT-EEEEEESSS-EEEEEETTEEEEEE--------------S--------PPPEEEEEEEEEEEE-BTTSEEEEEETTS-EEEEEEEEEEEE--SPPPPSTT-BGGG-TT-EEEEEETTTEEEEESSSEEEEE--SS--EEEEE-EEEEEE--BTSEEEEEETTSPEEEEEEEEEEEEE---

Radius of gyration: 22.18 Å; Cα contacts (8 Å, |Δi|>4): 476; chains: 1; bounding box: 66×50×58 Å

Sequence (250 aa):
MDRDPTRIPIILEELRRTWEAQPEMPFAHLLLGLNTHGVSATSTDEEVVQALRAVRGSRLSALPSELAATDRFVLRFADHPRLLSLRGNTVVSWQRQSSGRASRRSAAGPGHADTTPRTPLRPSVWTLSEVRRAEVSMPLVLLDTEGVSHRLGVIERIERLADIERSPEGLHRSERGEGYWCIDVEDDVRLQLGRELVEFRRGRRTSSTRSYRWEQVLECSPGAPLRVRTAGGEIRQFGAVVTWVQIKDQ

pLDDT: mean 85.09, std 17.01, range [32.91, 98.06]

Nearest PDB structures (foldseek):
  5cyb-assembly1_A-2  TM=4.320E-01  e=1.529E+00  Streptococcus pneumoniae
  4hkj-assembly1_D  TM=5.970E-01  e=8.753E+00  Cowpox virus (Brighton Red)
  5n0c-assembly2_B  TM=2.099E-01  e=6.747E-01  Clostridium tetani
  8dmh-assembly1_C  TM=4.562E-01  e=8.289E+00  Mammarenavirus choriomeningitidis
  2vxr-assembly1_A  TM=1.678E-01  e=8.392E-01  Clostridium botulinum